Protein AF-A0A8B8ZKJ8-F1 (afdb_monomer_lite)

Radius of gyration: 28.31 Å; chains: 1; bounding box: 74×46×88 Å

Secondary structure (DSSP, 8-state):
-HHHHHHHHHHHHHHHHHHT-----------PPTTPPP-------SS-S----TT--EEEE----TT--BTTB-TTTT-STTT--TT-HHHHHHHHHTPSPEEEE--GGGGG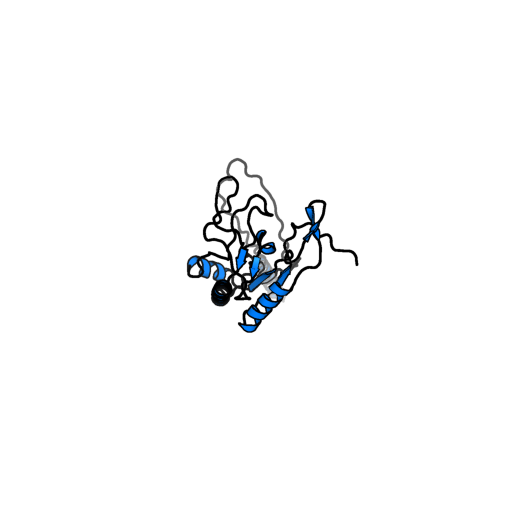EEEET-TTS--PPP-B-TTSGGGB--EEEEHHHHHHHHHHHHHHTPEEEEEE-S-TT-EEPTTS-EES----HHHHHHHHHHHHTT---SEEEES-TTS-B-----

Foldseek 3Di:
DPPVVVVVVVVVVVVVVVVPPDPPPDDPDDDDPPPDDDDDDDDDPPDDPDDADLQNAEEEAEADDQPDDDPNHSPCHQRHLQRPDLVDPVVLVVLQVSPQYEYEYDDQLLLLEFECLDVVDDAAAWDQACPDVVRTHRGYDYVVSVVSVLVSCVSSNYAYEYEHRQLAPWDQDPPGATDDDGDCVRVVSVVVVCVVVVRDHPYYHYDDPPHPDPPDPD

InterPro domains:
  IPR005199 Glycoside hydrolase, family 79 [PF03662] (40-208)
  IPR017853 Glycoside hydrolase superfamily [SSF51445] (52-207)

Structure (mmCIF, N/CA/C/O backbone):
data_AF-A0A8B8ZKJ8-F1
#
_entry.id   AF-A0A8B8ZKJ8-F1
#
loop_
_atom_site.group_PDB
_atom_site.id
_atom_site.type_symbol
_atom_site.label_atom_id
_atom_site.label_alt_id
_atom_site.label_comp_id
_atom_site.label_asym_id
_atom_site.la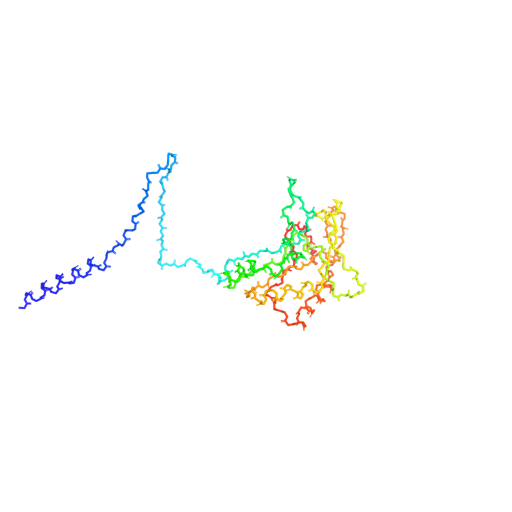bel_entity_id
_atom_site.label_seq_id
_atom_site.pdbx_PDB_ins_code
_atom_site.Cartn_x
_atom_site.Cartn_y
_atom_site.Cartn_z
_atom_site.occupancy
_atom_site.B_iso_or_equiv
_atom_site.auth_seq_id
_atom_site.auth_comp_id
_atom_site.auth_asym_id
_atom_site.auth_atom_id
_atom_site.pdbx_PDB_model_num
ATOM 1 N N . MET A 1 1 ? 51.870 -20.517 -57.622 1.00 54.09 1 MET A N 1
ATOM 2 C CA . MET A 1 1 ? 50.971 -20.749 -56.464 1.00 54.09 1 MET A CA 1
ATOM 3 C C . MET A 1 1 ? 51.231 -19.828 -55.259 1.00 54.09 1 MET A C 1
ATOM 5 O O . MET A 1 1 ? 50.319 -19.668 -54.465 1.00 54.09 1 MET A O 1
ATOM 9 N N . GLY A 1 2 ? 52.387 -19.153 -55.126 1.00 53.97 2 GLY A N 1
ATOM 10 C CA . GLY A 1 2 ? 52.670 -18.280 -53.963 1.00 53.97 2 GLY A CA 1
ATOM 11 C C . GLY A 1 2 ? 51.970 -16.907 -53.931 1.00 53.97 2 GLY A C 1
ATOM 12 O O . GLY A 1 2 ? 51.716 -16.377 -52.855 1.00 53.97 2 GLY A O 1
ATOM 13 N N . GLY A 1 3 ? 51.597 -16.334 -55.084 1.00 57.09 3 GLY A N 1
ATOM 14 C CA . GLY A 1 3 ? 51.001 -14.986 -55.143 1.00 57.09 3 GLY A CA 1
ATOM 15 C C . GLY A 1 3 ? 49.544 -14.892 -54.667 1.00 57.09 3 GLY A C 1
ATOM 16 O O . GLY A 1 3 ? 49.130 -13.854 -54.158 1.00 57.09 3 GLY A O 1
ATOM 17 N N . ALA A 1 4 ? 48.769 -15.974 -54.793 1.00 61.78 4 ALA A N 1
ATOM 18 C CA . ALA A 1 4 ? 47.379 -16.020 -54.331 1.00 61.78 4 ALA A CA 1
ATOM 19 C C . ALA A 1 4 ? 47.290 -16.150 -52.801 1.00 61.78 4 ALA A C 1
ATOM 21 O O . ALA A 1 4 ? 46.442 -15.516 -52.178 1.00 61.78 4 ALA A O 1
ATOM 22 N N . LEU A 1 5 ? 48.218 -16.901 -52.195 1.00 60.22 5 LEU A N 1
ATOM 23 C CA . LEU A 1 5 ? 48.295 -17.084 -50.745 1.00 60.22 5 LEU A CA 1
ATOM 24 C C . LEU A 1 5 ? 48.663 -15.774 -50.029 1.00 60.22 5 LEU A C 1
ATOM 26 O O . LEU A 1 5 ? 48.054 -15.437 -49.019 1.00 60.22 5 LEU A O 1
ATOM 30 N N . LEU A 1 6 ? 49.591 -14.991 -50.595 1.00 61.69 6 LEU A N 1
ATOM 31 C CA . LEU A 1 6 ? 49.967 -13.679 -50.053 1.00 61.69 6 LEU A CA 1
ATOM 32 C C . LEU A 1 6 ? 48.805 -12.674 -50.095 1.00 61.69 6 LEU A C 1
ATOM 34 O O . LEU A 1 6 ? 48.627 -11.893 -49.163 1.00 61.69 6 LEU A O 1
ATOM 38 N N . ARG A 1 7 ? 47.991 -12.707 -51.160 1.00 65.62 7 ARG A N 1
ATOM 39 C CA . ARG A 1 7 ? 46.803 -11.848 -51.284 1.00 65.62 7 ARG A CA 1
ATOM 40 C C . ARG A 1 7 ? 45.694 -12.251 -50.316 1.00 65.62 7 ARG A C 1
ATOM 42 O O . ARG A 1 7 ? 45.052 -11.371 -49.754 1.00 65.62 7 ARG A O 1
ATOM 49 N N . LEU A 1 8 ? 45.503 -13.552 -50.092 1.00 68.50 8 LEU A N 1
ATOM 50 C CA . LEU A 1 8 ? 44.520 -14.060 -49.134 1.00 68.50 8 LEU A CA 1
ATOM 51 C C . LEU A 1 8 ? 44.914 -13.708 -47.692 1.00 68.50 8 LEU A C 1
ATOM 53 O O . LEU A 1 8 ? 44.091 -13.199 -46.942 1.00 68.50 8 LEU A O 1
ATOM 57 N N . LEU A 1 9 ? 46.190 -13.888 -47.334 1.00 69.00 9 LEU A N 1
ATOM 58 C CA . LEU A 1 9 ? 46.719 -13.513 -46.018 1.00 69.00 9 LEU A CA 1
ATOM 59 C C . LEU A 1 9 ? 46.652 -11.998 -45.781 1.00 69.00 9 LEU A C 1
ATOM 61 O O . LEU A 1 9 ? 46.280 -11.571 -44.691 1.00 69.00 9 LEU A O 1
ATOM 65 N N . GLY A 1 10 ? 46.935 -11.187 -46.807 1.00 71.06 10 GLY A N 1
ATOM 66 C CA . GLY A 1 10 ? 46.764 -9.734 -46.744 1.00 71.06 10 GLY A CA 1
ATOM 67 C C . GLY A 1 10 ? 45.304 -9.321 -46.536 1.00 71.06 10 GLY A C 1
ATOM 68 O O . GLY A 1 10 ? 45.024 -8.479 -45.689 1.00 71.06 10 GLY A O 1
ATOM 69 N N . PHE A 1 11 ? 44.364 -9.955 -47.244 1.00 73.62 11 PHE A N 1
ATOM 70 C CA . PHE A 1 11 ? 42.933 -9.688 -47.083 1.00 73.62 11 PHE A CA 1
ATOM 71 C C . PHE A 1 11 ? 42.421 -10.107 -45.697 1.00 73.62 11 PHE A C 1
ATOM 73 O O . PHE A 1 11 ? 41.699 -9.348 -45.059 1.00 73.62 11 PHE A O 1
ATOM 80 N N . CYS A 1 12 ? 42.846 -11.268 -45.188 1.00 68.69 12 CYS A N 1
ATOM 81 C CA . CYS A 1 12 ? 42.509 -11.719 -43.837 1.00 68.69 12 CYS A CA 1
ATOM 82 C C . CYS A 1 12 ? 43.078 -10.790 -42.758 1.00 68.69 12 CYS A C 1
ATOM 84 O O . CYS A 1 12 ? 42.376 -10.493 -41.798 1.00 68.69 12 CYS A O 1
ATOM 86 N N . PHE A 1 13 ? 44.305 -10.286 -42.924 1.00 68.75 13 PHE A N 1
ATOM 87 C CA . PHE A 1 13 ? 44.912 -9.342 -41.981 1.00 68.75 13 PHE A CA 1
ATOM 88 C C . PHE A 1 13 ? 44.164 -8.000 -41.948 1.00 68.75 13 PHE A C 1
ATOM 90 O O . PHE A 1 13 ? 43.883 -7.471 -40.874 1.00 68.75 13 PHE A O 1
ATOM 97 N N . TRP A 1 14 ? 43.764 -7.484 -43.114 1.00 64.25 14 TRP A N 1
ATOM 98 C CA . TRP A 1 14 ? 42.965 -6.259 -43.211 1.00 64.25 14 TRP A CA 1
ATOM 99 C C . TRP A 1 14 ? 41.540 -6.441 -42.671 1.00 64.25 14 TRP A C 1
ATOM 101 O O . TRP A 1 14 ? 41.040 -5.563 -41.973 1.00 64.25 14 TRP A O 1
ATOM 111 N N . ALA A 1 15 ? 40.906 -7.591 -42.919 1.00 68.19 15 ALA A N 1
ATOM 112 C CA . ALA A 1 15 ? 39.594 -7.916 -42.360 1.00 68.19 15 ALA A CA 1
ATOM 113 C C . ALA A 1 15 ? 39.636 -8.057 -40.827 1.00 68.19 15 ALA A C 1
ATOM 115 O O . ALA A 1 15 ? 38.719 -7.608 -40.141 1.00 68.19 15 ALA A O 1
ATOM 116 N N . PHE A 1 16 ? 40.717 -8.626 -40.281 1.00 63.16 16 PHE A N 1
ATOM 117 C CA . PHE A 1 16 ? 40.906 -8.760 -38.836 1.00 63.16 16 PHE A CA 1
ATOM 118 C C . PHE A 1 16 ? 41.102 -7.399 -38.158 1.00 63.16 16 PHE A C 1
ATOM 120 O O . PHE A 1 16 ? 40.511 -7.155 -37.109 1.00 63.16 16 PHE A O 1
ATOM 127 N N . LEU A 1 17 ? 41.854 -6.484 -38.781 1.00 60.62 17 LEU A N 1
ATOM 128 C CA . LEU A 1 17 ? 42.012 -5.102 -38.307 1.00 60.62 17 LEU A CA 1
ATOM 129 C C . LEU A 1 17 ? 40.703 -4.299 -38.355 1.00 60.62 17 LEU A C 1
ATOM 131 O O . LEU A 1 17 ? 40.469 -3.471 -37.483 1.00 60.62 17 LEU A O 1
ATOM 135 N N . TRP A 1 18 ? 39.824 -4.560 -39.328 1.00 57.34 18 TRP A N 1
ATOM 136 C CA . TRP A 1 18 ? 38.518 -3.896 -39.405 1.00 57.34 18 TRP A CA 1
ATOM 137 C C . TRP A 1 18 ? 37.534 -4.405 -38.340 1.00 57.34 18 TRP A C 1
ATOM 139 O O . TRP A 1 18 ? 36.828 -3.606 -37.727 1.00 57.34 18 TRP A O 1
ATOM 149 N N . LEU A 1 19 ? 37.537 -5.713 -38.057 1.00 57.50 19 LEU A N 1
ATOM 150 C CA . LEU A 1 19 ? 36.674 -6.341 -37.044 1.00 57.50 19 LEU A CA 1
ATOM 151 C C . LEU A 1 19 ? 37.137 -6.105 -35.597 1.00 57.50 19 LEU A C 1
ATOM 153 O O . LEU A 1 19 ? 36.339 -6.251 -34.677 1.00 57.50 19 LEU A O 1
ATOM 157 N N . SER A 1 20 ? 38.399 -5.722 -35.388 1.00 53.53 20 SER A N 1
ATOM 158 C CA . SER A 1 20 ? 38.961 -5.386 -34.069 1.00 53.53 20 SER A CA 1
ATOM 159 C C . SER A 1 20 ? 38.977 -3.881 -33.777 1.00 53.53 20 SER A C 1
ATOM 161 O O . SER A 1 20 ? 39.650 -3.431 -32.850 1.00 53.53 20 SER A O 1
ATOM 163 N N . SER A 1 21 ? 38.203 -3.097 -34.536 1.00 49.75 21 SER A N 1
ATOM 164 C CA . SER A 1 21 ? 37.975 -1.678 -34.259 1.00 49.75 21 SER A CA 1
ATOM 165 C C . SER A 1 21 ? 37.246 -1.530 -32.921 1.00 49.75 21 SER A C 1
ATOM 167 O O . SER A 1 21 ? 36.021 -1.613 -32.843 1.00 49.75 21 SER A O 1
ATOM 169 N N . PHE A 1 22 ? 38.006 -1.319 -31.850 1.00 55.19 22 PHE A N 1
ATOM 170 C CA . PHE A 1 22 ? 37.462 -0.852 -30.585 1.00 55.19 22 PHE A CA 1
ATOM 171 C C . PHE A 1 22 ? 36.814 0.510 -30.832 1.00 55.19 22 PHE A C 1
ATOM 173 O O . PHE A 1 22 ? 37.489 1.470 -31.203 1.00 55.19 22 PHE A O 1
ATOM 180 N N . VAL A 1 23 ? 35.499 0.602 -30.640 1.00 55.25 23 VAL A N 1
ATOM 181 C CA . VAL A 1 23 ? 34.824 1.898 -30.564 1.00 55.25 23 VAL A CA 1
ATOM 182 C C . VAL A 1 23 ? 35.279 2.548 -29.260 1.00 55.25 23 VAL A C 1
ATOM 184 O O . VAL A 1 23 ? 34.739 2.274 -28.190 1.00 55.25 23 VAL A O 1
ATOM 187 N N . ALA A 1 24 ? 36.315 3.379 -29.337 1.00 54.12 24 ALA A N 1
ATOM 188 C CA . ALA A 1 24 ? 36.655 4.292 -28.261 1.00 54.12 24 ALA A CA 1
ATOM 189 C C . ALA A 1 24 ? 35.594 5.398 -28.248 1.00 54.12 24 ALA A C 1
ATOM 191 O O . ALA A 1 24 ? 35.568 6.269 -29.116 1.00 54.12 24 ALA A O 1
ATOM 192 N N . VAL A 1 25 ? 34.667 5.324 -27.293 1.00 51.09 25 VAL A N 1
ATOM 193 C CA . VAL A 1 25 ? 33.759 6.434 -27.000 1.00 51.09 25 VAL A CA 1
ATOM 194 C C . VAL A 1 25 ? 34.535 7.410 -26.126 1.00 51.09 25 VAL A C 1
ATOM 196 O O . VAL A 1 25 ? 34.551 7.281 -24.903 1.00 51.09 25 VAL A O 1
ATOM 199 N N . ASP A 1 26 ? 35.215 8.369 -26.748 1.00 51.34 26 ASP A N 1
ATOM 200 C CA . ASP A 1 26 ? 35.769 9.492 -26.004 1.00 51.34 26 ASP A CA 1
ATOM 201 C C . ASP A 1 26 ? 34.619 10.403 -25.575 1.00 51.34 26 ASP A C 1
ATOM 203 O O . ASP A 1 26 ? 33.885 10.965 -26.394 1.00 51.34 26 ASP A O 1
ATOM 207 N N . ALA A 1 27 ? 34.450 10.553 -24.263 1.00 51.72 27 ALA A N 1
ATOM 208 C CA . ALA A 1 27 ? 33.616 11.611 -23.730 1.00 51.72 27 ALA A CA 1
ATOM 209 C C . ALA A 1 27 ? 34.240 12.945 -24.156 1.00 51.72 27 ALA A C 1
ATOM 211 O O . ALA A 1 27 ? 35.299 13.331 -23.656 1.00 51.72 27 ALA A O 1
ATOM 212 N N . VAL A 1 28 ? 33.582 13.665 -25.068 1.00 53.41 28 VAL A N 1
ATOM 213 C CA . VAL A 1 28 ? 33.890 15.071 -25.353 1.00 53.41 28 VAL A CA 1
ATOM 214 C C . VAL A 1 28 ? 33.423 15.885 -24.144 1.00 53.41 28 VAL A C 1
ATOM 216 O O . VAL A 1 28 ? 32.351 16.484 -24.126 1.00 53.41 28 VAL A O 1
ATOM 219 N N . GLY A 1 29 ? 34.195 15.796 -23.065 1.00 52.69 29 GLY A N 1
ATOM 220 C CA . GLY A 1 29 ? 33.956 16.477 -21.807 1.00 52.69 29 GLY A CA 1
ATOM 221 C C . GLY A 1 29 ? 34.642 17.830 -21.816 1.00 52.69 29 GLY A C 1
ATOM 222 O O . GLY A 1 29 ? 35.861 17.918 -21.962 1.00 52.69 29 GLY A O 1
ATOM 223 N N . ALA A 1 30 ? 33.845 18.880 -21.629 1.00 63.28 30 ALA A N 1
ATOM 224 C CA . ALA A 1 30 ? 34.315 20.190 -21.208 1.00 63.28 30 ALA A CA 1
ATOM 225 C C . ALA A 1 30 ? 35.331 20.075 -20.056 1.00 63.28 30 ALA A C 1
ATOM 227 O O . ALA A 1 30 ? 35.291 19.123 -19.271 1.00 63.28 30 ALA A O 1
ATOM 228 N N . SER A 1 31 ? 36.236 21.054 -19.958 1.00 62.78 31 SER A N 1
ATOM 229 C CA . SER A 1 31 ? 37.275 21.110 -18.928 1.00 62.78 31 SER A CA 1
ATOM 230 C C . SER A 1 31 ? 36.707 20.765 -17.544 1.00 62.78 31 SER A C 1
ATOM 232 O O . SER A 1 31 ? 35.672 21.322 -17.165 1.00 62.78 31 SER A O 1
ATOM 234 N N . PRO A 1 32 ? 37.349 19.853 -16.791 1.00 61.12 32 PRO A N 1
ATOM 235 C CA . PRO A 1 32 ? 36.830 19.421 -15.505 1.00 61.12 32 PRO A CA 1
ATOM 236 C C . PRO A 1 32 ? 36.693 2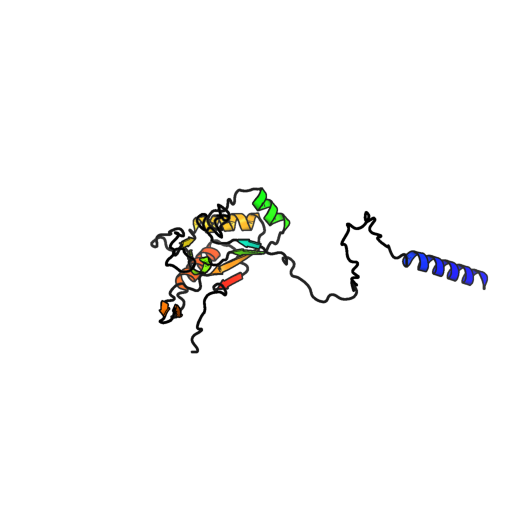0.628 -14.566 1.00 61.12 32 PRO A C 1
ATOM 238 O O . PRO A 1 32 ? 37.625 21.437 -14.483 1.00 61.12 32 PRO A O 1
ATOM 241 N N . PRO A 1 33 ? 35.561 20.777 -13.853 1.00 65.31 33 PRO A N 1
ATOM 242 C CA . PRO A 1 33 ? 35.429 21.816 -12.844 1.00 65.31 33 PRO A CA 1
ATOM 243 C C . PRO A 1 33 ? 36.513 21.629 -11.775 1.00 65.31 33 PRO A C 1
ATOM 245 O O . PRO A 1 33 ? 36.900 20.502 -11.450 1.00 65.31 33 PRO A O 1
ATOM 248 N N . ALA A 1 34 ? 37.026 22.740 -11.242 1.00 63.66 34 ALA A N 1
ATOM 249 C CA . ALA A 1 34 ? 38.051 22.724 -10.203 1.00 63.66 34 ALA A CA 1
ATOM 250 C C . ALA A 1 34 ? 37.600 21.833 -9.027 1.00 63.66 34 ALA A C 1
ATOM 252 O O . ALA A 1 34 ? 36.585 22.114 -8.393 1.00 63.66 34 ALA A O 1
ATOM 253 N N . GLY A 1 35 ? 38.339 20.745 -8.770 1.00 68.88 35 GLY A N 1
ATOM 254 C CA . GLY A 1 35 ? 38.023 19.756 -7.728 1.00 68.88 35 GLY A CA 1
ATOM 255 C C . GLY A 1 35 ? 37.623 18.358 -8.221 1.00 68.88 35 GLY A C 1
ATOM 256 O O . GLY A 1 35 ? 37.381 17.485 -7.392 1.00 68.88 35 GLY A O 1
ATOM 257 N N . ALA A 1 36 ? 37.574 18.103 -9.533 1.00 71.31 36 ALA A N 1
ATOM 258 C CA . ALA A 1 36 ? 37.319 16.756 -10.049 1.00 71.31 36 ALA A CA 1
ATOM 259 C C . ALA A 1 36 ? 38.539 15.826 -9.874 1.00 71.31 36 ALA A C 1
ATOM 261 O O . ALA A 1 36 ? 39.647 16.146 -10.310 1.00 71.31 36 ALA A O 1
ATOM 262 N N . SER A 1 37 ? 38.330 14.652 -9.271 1.00 80.38 37 SER A N 1
ATOM 263 C CA . SER A 1 37 ? 39.320 13.574 -9.185 1.00 80.38 37 SER A CA 1
ATOM 264 C C . SER A 1 37 ? 39.099 12.540 -10.294 1.00 80.38 37 SER A C 1
ATOM 266 O O . SER A 1 37 ? 37.970 12.273 -10.708 1.00 80.38 37 SER A O 1
ATOM 268 N N . LYS A 1 38 ? 40.189 11.957 -10.806 1.00 85.44 38 LYS A N 1
ATOM 269 C CA . LYS A 1 38 ? 40.131 10.930 -11.854 1.00 85.44 38 LYS A CA 1
ATOM 270 C C . LYS A 1 38 ? 39.993 9.546 -11.214 1.00 85.44 38 LYS A C 1
ATOM 272 O O . LYS A 1 38 ? 40.807 9.184 -10.369 1.00 85.44 38 LYS A O 1
ATOM 277 N N . GLY A 1 39 ? 38.988 8.783 -11.636 1.00 87.62 39 GLY A N 1
ATOM 278 C CA . GLY A 1 39 ? 38.799 7.376 -11.274 1.00 87.62 39 GLY A CA 1
ATOM 279 C C . GLY A 1 39 ? 38.840 6.472 -12.507 1.00 87.62 39 GLY A C 1
ATOM 280 O O . GLY A 1 39 ? 38.578 6.932 -13.619 1.00 87.62 39 GLY A O 1
ATOM 281 N N . THR A 1 40 ? 39.153 5.191 -12.304 1.00 91.25 40 THR A N 1
ATOM 282 C CA . THR A 1 40 ? 39.119 4.153 -13.346 1.00 91.25 40 THR A CA 1
ATOM 283 C C . THR A 1 40 ? 38.162 3.049 -12.909 1.00 91.25 40 THR A C 1
ATOM 285 O O . THR A 1 40 ? 38.284 2.544 -11.796 1.00 91.25 40 THR A O 1
ATOM 288 N N . ALA A 1 41 ? 37.233 2.663 -13.783 1.00 91.56 41 ALA A N 1
ATOM 289 C CA . ALA A 1 41 ? 36.352 1.512 -13.600 1.00 91.56 41 ALA A CA 1
ATOM 290 C C . ALA A 1 41 ? 36.619 0.482 -14.707 1.00 91.56 41 ALA A C 1
ATOM 292 O O . ALA A 1 41 ? 36.852 0.861 -15.854 1.00 91.56 41 ALA A O 1
ATOM 293 N N . VAL A 1 42 ? 36.589 -0.807 -14.363 1.00 92.81 42 VAL A N 1
ATOM 294 C CA . VAL A 1 42 ? 36.694 -1.920 -15.318 1.00 92.81 42 VAL A CA 1
ATOM 295 C C . VAL A 1 42 ? 35.355 -2.645 -15.337 1.00 92.81 42 VAL A C 1
ATOM 297 O O . VAL A 1 42 ? 34.855 -3.035 -14.284 1.00 92.81 42 VAL A O 1
ATOM 300 N N . VAL A 1 43 ? 34.773 -2.802 -16.523 1.00 92.38 43 VAL A N 1
ATOM 301 C CA . VAL A 1 43 ? 33.519 -3.533 -16.727 1.00 92.38 43 VAL A CA 1
ATOM 302 C C . VAL A 1 43 ? 33.854 -4.855 -17.404 1.00 92.38 43 VAL A C 1
ATOM 304 O O . VAL A 1 43 ? 34.302 -4.864 -18.549 1.00 92.38 43 VAL A O 1
ATOM 307 N N . ASP A 1 44 ? 33.650 -5.961 -16.692 1.00 92.88 44 ASP A N 1
ATOM 308 C CA . ASP A 1 44 ? 33.743 -7.303 -17.264 1.00 92.88 44 ASP A CA 1
ATOM 309 C C . ASP A 1 44 ? 32.358 -7.747 -17.752 1.00 92.88 44 ASP A C 1
ATOM 311 O O . ASP A 1 44 ? 31.459 -8.010 -16.957 1.00 92.88 44 ASP A O 1
ATOM 315 N N . GLY A 1 45 ? 32.180 -7.785 -19.074 1.00 93.00 45 GLY A N 1
ATOM 316 C CA . GLY A 1 45 ? 30.944 -8.222 -19.727 1.00 93.00 45 GLY A CA 1
ATOM 317 C C . GLY A 1 45 ? 30.917 -9.707 -20.102 1.00 93.00 45 GLY A C 1
ATOM 318 O O . GLY A 1 45 ? 30.017 -10.114 -20.832 1.00 93.00 45 GLY A O 1
ATOM 319 N N . THR A 1 46 ? 31.903 -10.512 -19.684 1.00 95.75 46 THR A N 1
ATOM 320 C CA . THR A 1 46 ? 32.021 -11.918 -20.118 1.00 95.75 46 THR A CA 1
ATOM 321 C C . THR A 1 46 ? 31.083 -12.868 -19.378 1.00 95.75 46 THR A C 1
ATOM 323 O O . THR A 1 46 ? 30.663 -13.876 -19.947 1.00 95.75 46 THR A O 1
ATOM 326 N N . THR A 1 47 ? 30.732 -12.563 -18.124 1.00 94.69 47 THR A N 1
ATOM 327 C CA . THR A 1 47 ? 29.857 -13.398 -17.290 1.00 94.69 47 THR A CA 1
ATOM 328 C C . THR A 1 47 ? 28.940 -12.544 -16.416 1.00 94.69 47 THR A C 1
ATOM 330 O O . THR A 1 47 ? 29.352 -11.530 -15.858 1.00 94.69 47 THR A O 1
ATOM 333 N N . ALA A 1 48 ? 27.673 -12.950 -16.287 1.00 93.25 48 ALA A N 1
ATOM 334 C CA . ALA A 1 48 ? 26.743 -12.321 -15.353 1.00 93.25 48 ALA A CA 1
ATOM 335 C C . ALA A 1 48 ? 26.975 -12.858 -13.931 1.00 93.25 48 ALA A C 1
ATOM 337 O O . ALA A 1 48 ? 27.012 -14.071 -13.726 1.00 93.25 48 ALA A O 1
ATOM 338 N N . ILE A 1 49 ? 27.084 -11.963 -12.944 1.00 94.88 49 ILE A N 1
ATOM 339 C CA . ILE A 1 49 ? 27.224 -12.340 -11.523 1.00 94.88 49 ILE A CA 1
ATOM 340 C C . ILE A 1 49 ? 25.883 -12.689 -10.862 1.00 94.88 49 ILE A C 1
ATOM 342 O O . ILE A 1 49 ? 25.848 -13.410 -9.868 1.00 94.88 49 ILE A O 1
ATOM 346 N N . ALA A 1 50 ? 24.785 -12.150 -11.396 1.00 94.31 50 ALA A N 1
ATOM 347 C CA . ALA A 1 50 ? 23.420 -12.354 -10.931 1.00 94.31 50 ALA A CA 1
ATOM 348 C C . ALA A 1 50 ? 22.431 -11.903 -12.015 1.00 94.31 50 ALA A C 1
ATOM 350 O O . ALA A 1 50 ? 22.791 -11.147 -12.920 1.00 94.31 50 ALA A O 1
ATOM 351 N N . VAL A 1 51 ? 21.179 -12.340 -11.884 1.00 93.31 51 VAL A N 1
ATOM 352 C CA . VAL A 1 51 ? 20.050 -11.881 -12.699 1.00 93.31 51 VAL A CA 1
ATOM 353 C C . VAL A 1 51 ? 19.051 -11.206 -11.768 1.00 93.31 51 VAL A C 1
ATOM 355 O O . VAL A 1 51 ? 18.720 -11.746 -10.712 1.00 93.31 51 VAL A O 1
ATOM 358 N N . THR A 1 52 ? 18.614 -10.006 -12.131 1.00 91.44 52 THR A N 1
ATOM 359 C CA . THR A 1 52 ? 17.545 -9.290 -11.431 1.00 91.44 52 THR A CA 1
ATOM 360 C C . THR A 1 52 ? 16.185 -9.725 -11.963 1.00 91.44 52 THR A C 1
ATOM 362 O O . THR A 1 52 ? 16.081 -10.103 -13.125 1.00 91.44 52 THR A O 1
ATOM 365 N N . ASP A 1 53 ? 15.155 -9.652 -11.121 1.00 87.19 53 ASP A N 1
ATOM 366 C CA . ASP A 1 53 ? 13.768 -9.890 -11.542 1.00 87.19 53 ASP A CA 1
ATOM 367 C C . ASP A 1 53 ? 13.334 -8.866 -12.612 1.00 87.19 53 ASP A C 1
ATOM 369 O O . ASP A 1 53 ? 13.867 -7.752 -12.663 1.00 87.19 53 ASP A O 1
ATOM 373 N N . ASP A 1 54 ? 12.356 -9.227 -13.441 1.00 85.38 54 ASP A N 1
ATOM 374 C CA . ASP A 1 54 ? 11.829 -8.376 -14.518 1.00 85.38 54 ASP A CA 1
ATOM 375 C C . ASP A 1 54 ? 11.177 -7.092 -13.967 1.00 85.38 54 ASP A C 1
ATOM 377 O O . ASP A 1 54 ? 11.106 -6.069 -14.646 1.00 85.38 54 ASP A O 1
ATOM 381 N N . ASP A 1 55 ? 10.750 -7.123 -12.704 1.00 83.00 55 ASP A N 1
ATOM 382 C CA . ASP A 1 55 ? 10.179 -6.019 -11.927 1.00 83.00 55 ASP A CA 1
ATOM 383 C C . ASP A 1 55 ? 11.110 -5.559 -10.784 1.00 83.00 55 ASP A C 1
ATOM 385 O O . ASP A 1 55 ? 10.670 -5.154 -9.703 1.00 83.00 55 ASP A O 1
ATOM 389 N N . PHE A 1 56 ? 12.427 -5.596 -11.026 1.00 87.12 56 PHE A N 1
ATOM 390 C CA . PHE A 1 56 ? 13.457 -5.168 -10.071 1.00 87.12 56 PHE A CA 1
ATOM 391 C C . PHE A 1 56 ? 13.201 -3.779 -9.464 1.00 87.12 56 PHE A C 1
ATOM 393 O O . PHE A 1 56 ? 13.459 -3.550 -8.279 1.00 87.12 56 PHE A O 1
ATOM 400 N N . VAL A 1 57 ? 12.681 -2.841 -10.261 1.00 90.38 57 VAL A N 1
ATOM 401 C CA . VAL A 1 57 ? 12.256 -1.531 -9.761 1.00 90.38 57 VAL A CA 1
ATOM 402 C C . VAL A 1 57 ? 10.905 -1.686 -9.067 1.00 90.38 57 VAL A C 1
ATOM 404 O O . VAL A 1 57 ? 9.911 -2.032 -9.692 1.00 90.38 57 VAL A O 1
ATOM 407 N N . CYS A 1 58 ? 10.865 -1.385 -7.770 1.00 93.38 58 CYS A N 1
ATOM 408 C CA . CYS A 1 58 ? 9.667 -1.465 -6.935 1.00 93.38 58 CYS A CA 1
ATOM 409 C C . CYS A 1 58 ? 9.349 -0.105 -6.296 1.00 93.38 58 CYS A C 1
ATOM 411 O O . CYS A 1 58 ? 10.238 0.723 -6.085 1.00 93.38 58 CYS A O 1
ATOM 413 N N . ALA A 1 59 ? 8.092 0.105 -5.903 1.00 95.38 59 ALA A N 1
ATOM 414 C CA . ALA A 1 59 ? 7.682 1.273 -5.125 1.00 95.38 59 ALA A CA 1
ATOM 415 C C . ALA A 1 59 ? 6.753 0.893 -3.963 1.00 95.38 59 ALA A C 1
ATOM 417 O O . ALA A 1 59 ? 6.235 -0.222 -3.879 1.00 95.38 59 ALA A O 1
ATOM 418 N N . THR A 1 60 ? 6.549 1.833 -3.039 1.00 95.50 60 THR A N 1
ATOM 419 C CA . THR A 1 60 ? 5.707 1.622 -1.853 1.00 95.50 60 THR A CA 1
ATOM 420 C C . THR A 1 60 ? 4.588 2.652 -1.772 1.00 95.50 60 THR A C 1
ATOM 422 O O . THR A 1 60 ? 4.784 3.813 -2.129 1.00 95.50 60 THR A O 1
ATOM 425 N N . LEU A 1 61 ? 3.421 2.225 -1.287 1.00 96.44 61 LEU A N 1
ATOM 426 C CA . LEU A 1 61 ? 2.315 3.098 -0.895 1.00 96.44 61 LEU A CA 1
ATOM 427 C C . LEU A 1 61 ? 2.121 2.984 0.620 1.00 96.44 61 LEU A C 1
ATOM 429 O O . LEU A 1 61 ? 1.838 1.896 1.125 1.00 96.44 61 LEU A O 1
ATOM 433 N N . ASP A 1 62 ? 2.279 4.102 1.331 1.00 95.50 62 ASP A N 1
ATOM 434 C CA . ASP A 1 62 ? 2.195 4.152 2.796 1.00 95.50 62 ASP A CA 1
ATOM 435 C C . ASP A 1 62 ? 0.788 4.563 3.280 1.00 95.50 62 ASP A C 1
ATOM 437 O O . ASP A 1 62 ? -0.086 4.991 2.523 1.00 95.50 62 ASP A O 1
ATOM 441 N N . TRP A 1 63 ? 0.573 4.415 4.580 1.00 96.31 63 TRP A N 1
ATOM 442 C CA . TRP A 1 63 ? -0.674 4.602 5.311 1.00 96.31 63 TRP A CA 1
ATOM 443 C C . TRP A 1 63 ? -0.795 5.971 5.988 1.00 96.31 63 TRP A C 1
ATOM 445 O O . TRP A 1 63 ? -1.854 6.287 6.527 1.00 96.31 63 TRP A O 1
ATOM 455 N N . TRP A 1 64 ? 0.281 6.761 6.026 1.00 95.25 64 TRP A N 1
ATOM 456 C CA . TRP A 1 64 ? 0.331 8.002 6.799 1.00 95.25 64 TRP A CA 1
ATOM 457 C C . TRP A 1 64 ? -0.733 9.021 6.383 1.00 95.25 64 TRP A C 1
ATOM 459 O O . TRP A 1 64 ? -0.764 9.423 5.222 1.00 95.25 64 TRP A O 1
ATOM 469 N N . PRO A 1 65 ? -1.568 9.498 7.319 1.00 94.44 65 PRO A N 1
ATOM 470 C CA . PRO A 1 65 ? -2.598 10.473 7.004 1.00 94.44 65 PRO A CA 1
ATOM 471 C C . PRO A 1 65 ? -2.000 11.896 6.900 1.00 94.44 65 PRO A C 1
ATOM 473 O O . PRO A 1 65 ? -0.862 12.119 7.336 1.00 94.44 65 PRO A O 1
ATOM 476 N N . PRO A 1 66 ? -2.744 12.882 6.359 1.00 93.81 66 PRO A N 1
ATOM 477 C CA . PRO A 1 66 ? -2.253 14.250 6.154 1.00 93.81 66 PRO A CA 1
ATOM 478 C C . PRO A 1 66 ? -1.711 14.930 7.424 1.00 93.81 66 PRO A C 1
ATOM 480 O O . PRO A 1 66 ? -0.841 15.794 7.350 1.00 93.81 66 PRO A O 1
ATOM 483 N N . GLU A 1 67 ? -2.199 14.537 8.604 1.00 92.94 67 GLU A N 1
ATOM 484 C CA . GLU A 1 67 ? -1.828 15.107 9.905 1.00 92.94 67 GLU A CA 1
ATOM 485 C C . GLU A 1 67 ? -0.447 14.635 10.400 1.00 92.94 67 GLU A C 1
ATOM 487 O O . GLU A 1 67 ? 0.045 15.087 11.455 1.00 92.94 67 GLU A O 1
ATOM 492 N N . LYS A 1 68 ? 0.180 13.700 9.672 1.00 92.44 68 LYS A N 1
ATOM 493 C CA . LYS A 1 68 ? 1.553 13.272 9.913 1.00 92.44 68 LYS A CA 1
ATOM 494 C C . LYS A 1 68 ? 2.514 14.354 9.435 1.00 92.44 68 LYS A C 1
ATOM 496 O O . LYS A 1 68 ? 2.665 14.601 8.243 1.00 92.44 68 LYS A O 1
ATOM 501 N N . CYS A 1 69 ? 3.222 14.937 10.398 1.00 91.94 69 CYS A N 1
ATOM 502 C CA . CYS A 1 69 ? 4.268 15.918 10.146 1.00 91.94 69 CYS A CA 1
ATOM 503 C C . CYS A 1 69 ? 5.593 15.426 10.729 1.00 91.94 69 CYS A C 1
ATOM 505 O O . CYS A 1 69 ? 5.617 14.842 11.819 1.00 91.94 69 CYS A O 1
ATOM 507 N N . ASP A 1 70 ? 6.672 15.657 9.994 1.00 87.00 70 ASP A N 1
ATOM 508 C CA . ASP A 1 70 ? 8.056 15.368 10.357 1.00 87.00 70 ASP A CA 1
ATOM 509 C C . ASP A 1 70 ? 8.831 16.678 10.339 1.00 87.00 70 ASP A C 1
ATOM 511 O O . ASP A 1 70 ? 8.768 17.422 9.363 1.00 87.00 70 ASP A O 1
ATOM 515 N N . TYR A 1 71 ? 9.523 16.989 11.437 1.00 89.00 71 TYR A N 1
ATOM 516 C CA . TYR A 1 71 ? 10.369 18.186 11.542 1.00 89.00 71 TYR A CA 1
ATOM 517 C C . TYR A 1 71 ? 9.657 19.493 11.127 1.00 89.00 71 TYR A C 1
ATOM 519 O O . TYR A 1 71 ? 10.239 20.363 10.490 1.00 89.00 71 TYR A O 1
ATOM 527 N N . GLY A 1 72 ? 8.367 19.616 11.460 1.00 88.56 72 GLY A N 1
ATOM 528 C CA . GLY A 1 72 ? 7.544 20.783 11.118 1.00 88.56 72 GLY A CA 1
ATOM 529 C C . GLY A 1 72 ? 6.922 20.768 9.715 1.00 88.56 72 GLY A C 1
ATOM 530 O O . GLY A 1 72 ? 6.146 21.666 9.411 1.00 88.56 72 GLY A O 1
ATOM 531 N N . THR A 1 73 ? 7.183 19.749 8.889 1.00 89.69 73 THR A N 1
ATOM 532 C CA . THR A 1 73 ? 6.639 19.630 7.524 1.00 89.69 73 THR A CA 1
ATOM 533 C C . THR A 1 73 ? 5.660 18.461 7.415 1.00 89.69 73 THR A C 1
ATOM 535 O O . THR A 1 73 ? 5.967 17.346 7.831 1.00 89.69 73 THR A O 1
ATOM 538 N N . CYS A 1 74 ? 4.475 18.692 6.846 1.00 91.62 74 CYS A N 1
ATOM 539 C CA . CYS A 1 74 ? 3.427 17.678 6.679 1.00 91.62 74 CYS A CA 1
ATOM 540 C C . CYS A 1 74 ? 3.364 17.206 5.218 1.00 91.62 74 CYS A C 1
ATOM 542 O O . CYS A 1 74 ? 2.457 17.560 4.469 1.00 91.62 74 CYS A O 1
ATOM 544 N N . SER A 1 75 ? 4.372 16.439 4.796 1.00 89.44 75 SER A N 1
ATOM 545 C CA . SER A 1 75 ? 4.585 16.094 3.381 1.00 89.44 75 SER A CA 1
ATOM 546 C C . SER A 1 75 ? 3.594 15.074 2.814 1.00 89.44 75 SER A C 1
ATOM 548 O O . SER A 1 75 ? 3.539 14.896 1.601 1.00 89.44 75 SER A O 1
ATOM 550 N N . TRP A 1 76 ? 2.827 14.386 3.667 1.00 91.31 76 TRP A N 1
ATOM 551 C CA . TRP A 1 76 ? 1.977 13.277 3.232 1.00 91.31 76 TRP A CA 1
ATOM 552 C C . TRP A 1 76 ? 0.759 13.725 2.432 1.00 91.31 76 TRP A C 1
ATOM 554 O O . TRP A 1 76 ? 0.425 13.060 1.459 1.00 91.31 76 TRP A O 1
ATOM 564 N N . GLY A 1 77 ? 0.109 14.837 2.796 1.00 91.31 77 GLY A N 1
ATOM 565 C CA . GLY A 1 77 ? -1.057 15.359 2.071 1.00 91.31 77 GLY A CA 1
ATOM 566 C C . GLY A 1 77 ? -2.029 14.257 1.614 1.00 91.31 77 GLY A C 1
ATOM 567 O O . GLY A 1 77 ? -2.493 13.447 2.416 1.00 91.31 77 GLY A O 1
ATOM 568 N N . LEU A 1 78 ? -2.294 14.194 0.304 1.00 92.94 78 LEU A N 1
ATOM 569 C CA . LEU A 1 78 ? -3.106 13.152 -0.339 1.00 92.94 78 LEU A CA 1
ATOM 570 C C . LEU A 1 78 ? -2.253 12.044 -0.990 1.00 92.94 78 LEU A C 1
ATOM 572 O O . LEU A 1 78 ? -2.544 11.621 -2.102 1.00 92.94 78 LEU A O 1
ATOM 576 N N . ALA A 1 79 ? -1.159 11.616 -0.360 1.00 92.94 79 ALA A N 1
ATOM 577 C CA . ALA A 1 79 ? -0.254 10.594 -0.903 1.00 92.94 79 ALA A CA 1
ATOM 578 C C . ALA A 1 79 ? -0.427 9.206 -0.263 1.00 92.94 79 ALA A C 1
ATOM 580 O O . ALA A 1 79 ? 0.264 8.264 -0.646 1.00 92.94 79 ALA A O 1
ATOM 581 N N . SER A 1 80 ? -1.333 9.056 0.705 1.00 94.81 80 SER A N 1
ATOM 582 C CA . SER A 1 80 ? -1.533 7.781 1.395 1.00 94.81 80 SER A CA 1
ATOM 583 C C . SER A 1 80 ? -2.437 6.846 0.602 1.00 94.81 80 SER A C 1
ATOM 585 O O . SER A 1 80 ? -3.309 7.284 -0.153 1.00 94.81 80 SER A O 1
ATOM 587 N N . VAL A 1 81 ? -2.313 5.542 0.845 1.00 96.56 81 VAL A N 1
ATOM 588 C CA . VAL A 1 81 ? -3.198 4.521 0.263 1.00 96.56 81 VAL A CA 1
ATOM 589 C C . VAL A 1 81 ? -4.684 4.833 0.501 1.00 96.56 81 VAL A C 1
ATOM 591 O O . VAL A 1 81 ? -5.532 4.515 -0.333 1.00 96.56 81 VAL A O 1
ATOM 594 N N . LEU A 1 82 ? -5.006 5.545 1.584 1.00 95.81 82 LEU A N 1
ATOM 595 C CA . LEU A 1 82 ? -6.372 5.908 1.951 1.00 95.81 82 LEU A CA 1
ATOM 596 C C . LEU A 1 82 ? -6.935 7.090 1.154 1.00 95.81 82 LEU A C 1
ATOM 598 O O . LEU A 1 82 ? -8.143 7.146 0.960 1.00 95.81 82 LEU A O 1
ATOM 602 N N . ASN A 1 83 ? -6.100 8.028 0.698 1.00 94.38 83 ASN A N 1
ATOM 603 C CA . ASN A 1 83 ? -6.574 9.316 0.174 1.00 94.38 83 ASN A CA 1
ATOM 604 C C . ASN A 1 83 ? -5.957 9.742 -1.167 1.00 94.38 83 ASN A C 1
ATOM 606 O O . ASN A 1 83 ? -6.356 10.769 -1.717 1.00 94.38 83 ASN A O 1
ATOM 610 N N . LEU A 1 84 ? -5.031 8.956 -1.725 1.00 95.69 84 LEU A N 1
ATOM 611 C CA . LEU A 1 84 ? -4.430 9.263 -3.017 1.00 95.69 84 LEU A CA 1
ATOM 612 C C . LEU A 1 84 ? -5.451 9.262 -4.157 1.00 95.69 84 LEU A C 1
ATOM 614 O O . LEU A 1 84 ? -6.339 8.405 -4.227 1.00 95.69 84 LEU A O 1
ATOM 618 N N . ASN A 1 85 ? -5.322 10.238 -5.059 1.00 96.56 85 ASN A N 1
ATOM 619 C CA . ASN A 1 85 ? -6.237 10.415 -6.181 1.00 96.56 85 ASN A CA 1
ATOM 620 C C . ASN A 1 85 ? -5.961 9.382 -7.286 1.00 96.56 85 ASN A C 1
ATOM 622 O O . ASN A 1 85 ? -5.131 9.596 -8.169 1.00 96.56 85 ASN A O 1
ATOM 626 N N . LEU A 1 86 ? -6.722 8.288 -7.265 1.00 97.19 86 LEU A N 1
ATOM 627 C CA . LEU A 1 86 ? -6.621 7.181 -8.224 1.00 97.19 86 LEU A CA 1
ATOM 628 C C . LEU A 1 86 ? -7.102 7.539 -9.643 1.00 97.19 86 LEU A C 1
ATOM 630 O O . LEU A 1 86 ? -6.861 6.787 -10.586 1.00 97.19 86 LEU A O 1
ATOM 634 N N . SER A 1 87 ? -7.752 8.693 -9.822 1.00 97.00 87 SER A N 1
ATOM 635 C CA . SER A 1 87 ? -8.137 9.210 -11.143 1.00 97.00 87 SER A CA 1
ATOM 636 C C . SER A 1 87 ? -7.052 10.085 -11.784 1.00 97.00 87 SER A C 1
ATOM 638 O O . SER A 1 87 ? -7.212 10.535 -12.921 1.00 97.00 87 SER A O 1
ATOM 640 N N . ASN A 1 88 ? -5.940 10.338 -11.086 1.00 97.38 88 ASN A N 1
ATOM 641 C CA . ASN A 1 88 ? -4.850 11.152 -11.607 1.00 97.38 88 ASN A CA 1
ATOM 642 C C . ASN A 1 88 ? -4.122 10.427 -12.755 1.00 97.38 88 ASN A C 1
ATOM 644 O O . ASN A 1 88 ? -3.504 9.377 -12.569 1.00 97.38 88 ASN A O 1
ATOM 648 N N . LYS A 1 89 ? -4.165 11.021 -13.954 1.00 97.56 89 LYS A N 1
ATOM 649 C CA . LYS A 1 89 ? -3.533 10.470 -15.163 1.00 97.56 89 LYS A CA 1
ATOM 650 C C . LYS A 1 89 ? -2.007 10.426 -15.076 1.00 97.56 89 LYS A C 1
ATOM 652 O O . LYS A 1 89 ? -1.416 9.504 -15.622 1.00 97.56 89 LYS A O 1
ATOM 657 N N . ILE A 1 90 ? -1.385 11.384 -14.388 1.00 97.56 90 ILE A N 1
ATOM 658 C CA . ILE A 1 90 ? 0.070 11.424 -14.201 1.00 97.56 90 ILE A CA 1
ATOM 659 C C . ILE A 1 90 ? 0.501 10.229 -13.354 1.00 97.56 90 ILE A C 1
ATOM 661 O O . ILE A 1 90 ? 1.403 9.504 -13.751 1.00 97.56 90 ILE A O 1
ATOM 665 N N . LEU A 1 91 ? -0.195 9.972 -12.242 1.00 96.25 91 LEU A N 1
ATOM 666 C CA . LEU A 1 91 ? 0.081 8.813 -11.391 1.00 96.25 91 LEU A CA 1
ATOM 667 C C . LEU A 1 91 ? -0.118 7.494 -12.148 1.00 96.25 91 LEU A C 1
ATOM 669 O O . LEU A 1 91 ? 0.738 6.617 -12.092 1.00 96.25 91 LEU A O 1
ATOM 673 N N . LEU A 1 92 ? -1.237 7.358 -12.867 1.00 97.62 92 LEU A N 1
ATOM 674 C CA . LEU A 1 92 ? -1.514 6.154 -13.647 1.00 97.62 92 LEU A CA 1
ATOM 675 C C . LEU A 1 92 ? -0.423 5.893 -14.692 1.00 97.62 92 LEU A C 1
ATOM 677 O O . LEU A 1 92 ? 0.036 4.762 -14.816 1.00 97.62 92 LEU A O 1
ATOM 681 N N . ASN A 1 93 ? -0.028 6.922 -15.442 1.00 97.81 93 ASN A N 1
ATOM 682 C CA . ASN A 1 93 ? 1.002 6.791 -16.466 1.00 97.81 93 ASN A CA 1
ATOM 683 C C . ASN A 1 93 ? 2.357 6.477 -15.835 1.00 97.81 93 ASN A C 1
ATOM 685 O O . ASN A 1 93 ? 3.024 5.570 -16.304 1.00 97.81 93 ASN A O 1
ATOM 689 N N . ALA A 1 94 ? 2.715 7.133 -14.728 1.00 95.81 94 ALA A N 1
ATOM 690 C CA . ALA A 1 94 ? 3.952 6.837 -14.016 1.00 95.81 94 ALA A CA 1
ATOM 691 C C . ALA A 1 94 ? 4.040 5.356 -13.619 1.00 95.81 94 ALA A C 1
ATOM 693 O O . ALA A 1 94 ? 5.046 4.723 -13.895 1.00 95.81 94 ALA A O 1
ATOM 694 N N . VAL A 1 95 ? 2.980 4.771 -13.049 1.00 96.19 95 VAL A N 1
ATOM 695 C CA . VAL A 1 95 ? 2.975 3.337 -12.701 1.00 96.19 95 VAL A CA 1
ATOM 696 C C . VAL A 1 95 ? 3.073 2.448 -13.947 1.00 96.19 95 VAL A C 1
ATOM 698 O O . VAL A 1 95 ? 3.770 1.439 -13.914 1.00 96.19 95 VAL A O 1
ATOM 701 N N . LYS A 1 96 ? 2.414 2.828 -15.050 1.00 95.69 96 LYS A N 1
ATOM 702 C CA . LYS A 1 96 ? 2.459 2.079 -16.316 1.00 95.69 96 LYS A CA 1
ATOM 703 C C . LYS A 1 96 ? 3.838 2.060 -16.969 1.00 95.69 96 LYS A C 1
ATOM 705 O O . LYS A 1 96 ? 4.202 1.033 -17.526 1.00 95.69 96 LYS A O 1
ATOM 710 N N . GLU A 1 97 ? 4.588 3.158 -16.907 1.00 94.75 97 GLU A N 1
ATOM 711 C CA . GLU A 1 97 ? 5.942 3.228 -17.482 1.00 94.75 97 GLU A CA 1
ATOM 712 C C . GLU A 1 97 ? 6.916 2.256 -16.799 1.00 94.75 97 GLU A C 1
ATOM 714 O O . GLU A 1 97 ? 7.865 1.793 -17.422 1.00 94.75 97 GLU A O 1
ATOM 719 N N . PHE A 1 98 ? 6.658 1.898 -15.539 1.00 92.31 98 PHE A N 1
ATOM 720 C CA . PHE A 1 98 ? 7.422 0.881 -14.813 1.00 92.31 98 PHE A CA 1
ATOM 721 C C . PHE A 1 98 ? 6.772 -0.510 -14.863 1.00 92.31 98 PHE A C 1
ATOM 723 O O . PHE A 1 98 ? 7.139 -1.371 -14.074 1.00 92.31 98 PHE A O 1
ATOM 730 N N . SER A 1 99 ? 5.777 -0.740 -15.728 1.00 87.69 99 SER A N 1
ATOM 731 C CA . SER A 1 99 ? 5.033 -2.002 -15.751 1.00 87.69 99 SER A CA 1
ATOM 732 C C . SER A 1 99 ? 5.901 -3.182 -16.234 1.00 87.69 99 SER A C 1
ATOM 734 O O . SER A 1 99 ? 6.467 -3.085 -17.323 1.00 87.69 99 SER A O 1
ATOM 736 N N . PRO A 1 100 ? 5.900 -4.332 -15.526 1.00 89.81 100 PRO A N 1
ATOM 737 C CA . PRO A 1 100 ? 5.190 -4.570 -14.266 1.00 89.81 100 PRO A CA 1
ATOM 738 C C . PRO A 1 100 ? 5.892 -3.902 -13.070 1.00 89.81 100 PRO A C 1
ATOM 740 O O . PRO A 1 100 ? 7.020 -4.238 -12.738 1.00 89.81 100 PRO A O 1
ATOM 743 N N . LEU A 1 101 ? 5.198 -2.986 -12.379 1.00 95.62 101 LEU A N 1
ATOM 744 C CA . LEU A 1 101 ? 5.720 -2.341 -11.170 1.00 95.62 101 LEU A CA 1
ATOM 745 C C . LEU A 1 101 ? 5.210 -3.092 -9.940 1.00 95.62 101 LEU A C 1
ATOM 747 O O . LEU A 1 101 ? 4.000 -3.096 -9.676 1.00 95.62 101 LEU A O 1
ATOM 751 N N . LYS A 1 102 ? 6.122 -3.667 -9.152 1.00 95.75 102 LYS A N 1
ATOM 752 C CA . LYS A 1 102 ? 5.816 -4.179 -7.810 1.00 95.75 102 LYS A CA 1
ATOM 753 C C . LYS A 1 102 ? 5.494 -3.008 -6.877 1.00 95.75 102 LYS A C 1
ATOM 755 O O . LYS A 1 102 ? 6.357 -2.196 -6.536 1.00 95.75 102 LYS A O 1
ATOM 760 N N . LEU A 1 103 ? 4.231 -2.920 -6.463 1.00 96.50 103 LEU A N 1
ATOM 761 C CA . LEU A 1 103 ? 3.733 -1.953 -5.491 1.00 96.50 103 LEU A CA 1
ATOM 762 C C . LEU A 1 103 ? 3.477 -2.642 -4.156 1.00 96.50 103 LEU A C 1
ATOM 764 O O . LEU A 1 103 ? 2.535 -3.423 -4.003 1.00 96.50 103 LEU A O 1
ATOM 768 N N . ARG A 1 104 ? 4.300 -2.302 -3.165 1.00 97.62 104 ARG A N 1
ATOM 769 C CA . ARG A 1 104 ? 4.128 -2.769 -1.792 1.00 97.62 104 ARG A CA 1
ATOM 770 C C . ARG A 1 104 ? 3.272 -1.784 -0.998 1.00 97.62 104 ARG A C 1
ATOM 772 O O . ARG A 1 104 ? 3.678 -0.650 -0.747 1.00 97.62 104 ARG A O 1
ATOM 779 N N . ILE A 1 105 ? 2.101 -2.234 -0.566 1.00 97.75 105 ILE A N 1
ATOM 780 C CA . ILE A 1 105 ? 1.195 -1.488 0.307 1.00 97.75 105 ILE A CA 1
ATOM 781 C C . ILE A 1 105 ? 1.536 -1.846 1.745 1.00 97.75 105 ILE A C 1
ATOM 783 O O . ILE A 1 105 ? 1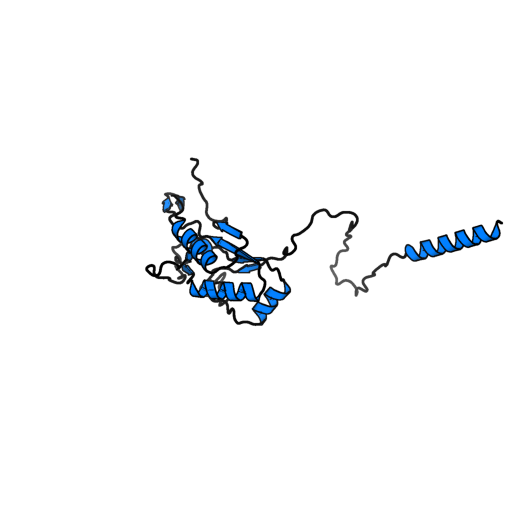.276 -2.955 2.211 1.00 97.75 105 ILE A O 1
ATOM 787 N N . GLY A 1 106 ? 2.142 -0.907 2.455 1.00 95.88 106 GLY A N 1
ATOM 788 C CA . GLY A 1 106 ? 2.688 -1.173 3.774 1.00 95.88 106 GLY A CA 1
ATOM 789 C C . GLY A 1 106 ? 3.343 0.061 4.359 1.00 95.88 106 GLY A C 1
ATOM 790 O O . GLY A 1 106 ? 3.486 1.083 3.705 1.00 95.88 106 GLY A O 1
ATOM 791 N N . GLY A 1 107 ? 3.746 -0.016 5.618 1.00 92.75 107 GLY A N 1
ATOM 792 C CA . GLY A 1 107 ? 4.245 1.158 6.328 1.00 92.75 107 GLY A CA 1
ATOM 793 C C . GLY A 1 107 ? 4.188 0.952 7.826 1.00 92.75 107 GLY A C 1
ATOM 794 O O . GLY A 1 107 ? 3.887 -0.142 8.292 1.00 92.75 107 GLY A O 1
ATOM 795 N N . SER A 1 108 ? 4.495 1.988 8.599 1.00 90.81 108 SER A N 1
ATOM 796 C CA . SER A 1 108 ? 4.481 1.858 10.063 1.00 90.81 108 SER A CA 1
ATOM 797 C C . SER A 1 108 ? 3.061 1.716 10.616 1.00 90.81 108 SER A C 1
ATOM 799 O O . SER A 1 108 ? 2.840 0.933 11.531 1.00 90.81 108 SER A O 1
ATOM 801 N N . LEU A 1 109 ? 2.074 2.403 10.029 1.00 94.56 109 LEU A N 1
ATOM 802 C CA . LEU A 1 109 ? 0.681 2.293 10.477 1.00 94.56 109 LEU A CA 1
ATOM 803 C C . LEU A 1 109 ? -0.031 1.016 10.007 1.00 94.56 109 LEU A C 1
ATOM 805 O O . LEU A 1 109 ? -1.137 0.766 10.471 1.00 94.56 109 LEU A O 1
ATOM 809 N N . GLN A 1 110 ? 0.589 0.192 9.153 1.00 95.69 110 GLN A N 1
ATOM 810 C CA . GLN A 1 110 ? 0.048 -1.098 8.694 1.00 95.69 110 GLN A CA 1
ATOM 811 C C . GLN A 1 110 ? -0.411 -1.980 9.864 1.00 95.69 110 GLN A C 1
ATOM 813 O O . GLN A 1 110 ? -1.492 -2.561 9.845 1.00 95.69 110 GLN A O 1
ATOM 818 N N . ASP A 1 111 ? 0.393 -2.002 10.922 1.00 94.00 111 ASP A N 1
ATOM 819 C CA . ASP A 1 111 ? 0.172 -2.744 12.164 1.00 94.00 111 ASP A CA 1
ATOM 820 C C . ASP A 1 111 ? -0.905 -2.131 13.078 1.00 94.00 111 ASP A C 1
ATOM 822 O O . ASP A 1 111 ? -1.119 -2.557 14.209 1.00 94.00 111 ASP A O 1
ATOM 826 N N . LYS A 1 112 ? -1.605 -1.106 12.590 1.00 94.06 112 LYS A N 1
ATOM 827 C CA . LYS A 1 112 ? -2.719 -0.435 13.261 1.00 94.06 112 LYS A CA 1
ATOM 828 C C . LYS A 1 112 ? -3.954 -0.323 12.366 1.00 94.06 112 LYS A C 1
ATOM 830 O O . LYS A 1 112 ? -4.885 0.401 12.717 1.00 94.06 112 LYS A O 1
ATOM 835 N N . VAL A 1 113 ? -3.967 -1.004 11.219 1.00 95.88 113 VAL A N 1
ATOM 836 C CA . VAL A 1 113 ? -5.107 -1.030 10.294 1.00 95.88 113 VAL A CA 1
ATOM 837 C C . VAL A 1 113 ? -6.063 -2.154 10.677 1.00 95.88 113 VAL A C 1
ATOM 839 O O . VAL A 1 113 ? -5.641 -3.294 10.860 1.00 95.88 113 VAL A O 1
ATOM 842 N N . ILE A 1 114 ? -7.354 -1.847 10.732 1.00 96.25 114 ILE A N 1
ATOM 843 C CA . ILE A 1 114 ? -8.438 -2.829 10.662 1.00 96.25 114 ILE A CA 1
ATOM 844 C C . ILE A 1 114 ? -9.048 -2.806 9.265 1.00 96.25 114 ILE A C 1
ATOM 846 O O . ILE A 1 114 ? -9.268 -1.748 8.678 1.00 96.25 114 ILE A O 1
ATOM 850 N N . TYR A 1 115 ? -9.338 -3.979 8.720 1.00 97.38 115 TYR A N 1
ATOM 851 C CA . TYR A 1 115 ? -10.010 -4.106 7.433 1.00 97.38 115 TYR A CA 1
ATOM 852 C C . TYR A 1 115 ? -11.522 -4.103 7.659 1.00 97.38 115 TYR A C 1
ATOM 854 O O . TYR A 1 115 ? -12.043 -4.995 8.333 1.00 97.38 115 TYR A O 1
ATOM 862 N N . GLY A 1 116 ? -12.222 -3.102 7.119 1.00 96.25 116 GLY A N 1
ATOM 863 C CA . GLY A 1 116 ? -13.657 -2.873 7.327 1.00 96.25 116 GLY A CA 1
ATOM 864 C C . GLY A 1 116 ? -14.565 -3.829 6.549 1.00 96.25 116 GLY A C 1
ATOM 865 O O . GLY A 1 116 ? -15.434 -3.372 5.812 1.00 96.25 116 GLY A O 1
ATOM 866 N N . VAL A 1 117 ? -14.317 -5.138 6.654 1.00 95.12 117 VAL A N 1
ATOM 867 C CA . VAL A 1 117 ? -15.123 -6.194 6.015 1.00 95.12 117 VAL A CA 1
ATOM 868 C C . VAL A 1 117 ? -16.420 -6.435 6.785 1.00 95.12 117 VAL A C 1
ATOM 870 O O . VAL A 1 117 ? -17.450 -6.693 6.170 1.00 95.12 117 VAL A O 1
ATOM 873 N N . ASP A 1 118 ? -16.372 -6.351 8.117 1.00 89.12 118 ASP A N 1
ATOM 874 C CA . ASP A 1 118 ? -17.545 -6.499 8.977 1.00 89.12 118 ASP A CA 1
ATOM 875 C C . ASP A 1 118 ? -18.339 -5.179 9.030 1.00 89.12 118 ASP A C 1
ATOM 877 O O . ASP A 1 118 ? -17.821 -4.189 9.558 1.00 89.12 118 ASP A O 1
ATOM 881 N N . PRO A 1 119 ? -19.591 -5.137 8.532 1.00 80.62 119 PRO A N 1
ATOM 882 C CA . PRO A 1 119 ? -20.424 -3.937 8.578 1.00 80.62 119 PRO A CA 1
ATOM 883 C C . PRO A 1 119 ? -20.782 -3.487 10.000 1.00 80.62 119 PRO A C 1
ATOM 885 O O . PRO A 1 119 ? -21.175 -2.338 10.191 1.00 80.62 119 PRO A O 1
ATOM 888 N N . GLN A 1 120 ? -20.691 -4.381 10.991 1.00 80.06 120 GLN A N 1
ATOM 889 C CA . GLN A 1 120 ? -21.028 -4.077 12.383 1.00 80.06 120 GLN A CA 1
ATOM 890 C C . GLN A 1 120 ? -19.918 -3.290 13.086 1.00 80.06 120 GLN A C 1
ATOM 892 O O . GLN A 1 120 ? -20.177 -2.608 14.081 1.00 80.06 120 GLN A O 1
ATOM 897 N N . GLN A 1 121 ? -18.685 -3.351 12.576 1.00 81.69 121 GLN A N 1
ATOM 898 C CA . GLN A 1 121 ? -17.555 -2.638 13.153 1.00 81.69 121 GLN A CA 1
ATOM 899 C C . GLN A 1 121 ? -17.396 -1.255 12.492 1.00 81.69 121 GLN A C 1
ATOM 901 O O . GLN A 1 121 ? -17.212 -1.170 11.276 1.00 81.69 121 GLN A O 1
ATOM 906 N N . PRO A 1 122 ? -17.415 -0.147 13.259 1.00 87.12 122 PRO A N 1
ATOM 907 C CA . PRO A 1 122 ? -17.231 1.182 12.691 1.00 87.12 122 PRO A CA 1
ATOM 908 C C . PRO A 1 122 ? -15.831 1.326 12.080 1.00 87.12 122 PRO A C 1
ATOM 910 O O . PRO A 1 122 ? -14.814 1.100 12.737 1.00 87.12 122 PRO A O 1
ATOM 913 N N . CYS A 1 123 ? -15.781 1.739 10.814 1.00 93.06 123 CYS A N 1
ATOM 914 C CA . CYS A 1 123 ? -14.537 1.947 10.083 1.00 93.06 123 CYS A CA 1
ATOM 915 C C . CYS A 1 123 ? -14.054 3.393 10.255 1.00 93.06 123 CYS A C 1
ATOM 917 O O . CYS A 1 123 ? -14.436 4.288 9.503 1.00 93.06 123 CYS A O 1
ATOM 919 N N . THR A 1 124 ? -13.238 3.631 11.283 1.00 94.31 124 THR A N 1
ATOM 920 C CA . THR A 1 124 ? -12.744 4.972 11.629 1.00 94.31 124 THR A CA 1
ATOM 921 C C . THR A 1 124 ? -11.374 5.264 11.012 1.00 94.31 124 THR A C 1
ATOM 923 O O . THR A 1 124 ? -10.514 4.380 10.999 1.00 94.31 124 THR A O 1
ATOM 926 N N . PRO A 1 125 ? -11.118 6.497 10.538 1.00 94.88 125 PRO A N 1
ATOM 927 C CA . PRO A 1 125 ? -9.804 6.877 10.028 1.00 94.88 125 PRO A CA 1
ATOM 928 C C . PRO A 1 125 ? -8.755 6.934 11.149 1.00 94.88 125 PRO A C 1
ATOM 930 O O . PRO A 1 125 ? -9.082 6.953 12.336 1.00 94.88 125 PRO A O 1
ATOM 933 N N . PHE A 1 126 ? -7.479 6.997 10.764 1.00 96.00 126 PHE A N 1
ATOM 934 C CA . PHE A 1 126 ? -6.395 7.297 11.696 1.00 96.00 126 PHE A CA 1
ATOM 935 C C . PHE A 1 126 ? -6.568 8.694 12.296 1.00 96.00 126 PHE A C 1
ATOM 937 O O . PHE A 1 126 ? -6.735 9.670 11.571 1.00 96.00 126 PHE A O 1
ATOM 944 N N . ILE A 1 127 ? -6.468 8.801 13.619 1.00 95.19 127 ILE A N 1
ATOM 945 C CA . ILE A 1 127 ? -6.536 10.068 14.349 1.00 95.19 127 ILE A CA 1
ATOM 946 C C . ILE A 1 127 ? -5.228 10.268 15.096 1.00 95.19 127 ILE A C 1
ATOM 948 O O . ILE A 1 127 ? -4.728 9.358 15.754 1.00 95.19 127 ILE A O 1
ATOM 952 N N . LYS A 1 128 ? -4.667 11.475 15.031 1.00 93.88 128 LYS A N 1
ATOM 953 C CA . LYS A 1 128 ? -3.439 11.812 15.753 1.00 93.88 128 LYS A CA 1
ATOM 954 C C . LYS A 1 128 ? -3.647 11.672 17.261 1.00 93.88 128 LYS A C 1
ATOM 956 O O . LYS A 1 128 ? -4.472 12.361 17.855 1.00 93.88 128 LYS A O 1
ATOM 961 N N . LYS A 1 129 ? -2.858 10.804 17.890 1.00 94.25 129 LYS A N 1
ATOM 962 C CA . LYS A 1 129 ? -2.922 10.510 19.322 1.00 94.25 129 LYS A CA 1
ATOM 963 C C . LYS A 1 129 ? -1.525 10.200 19.843 1.00 94.25 129 LYS A C 1
ATOM 965 O O . LYS A 1 129 ? -1.029 9.086 19.723 1.00 94.25 129 LYS A O 1
ATOM 970 N N . LYS A 1 130 ? -0.880 11.219 20.421 1.00 88.75 130 LYS A N 1
ATOM 971 C CA . LYS A 1 130 ? 0.537 11.181 20.835 1.00 88.75 130 LYS A CA 1
ATOM 972 C C . LYS A 1 130 ? 0.872 10.065 21.830 1.00 88.75 130 LYS A C 1
ATOM 974 O O . LYS A 1 130 ? 2.014 9.633 21.868 1.00 88.75 130 LYS A O 1
ATOM 979 N N . SER A 1 131 ? -0.098 9.636 22.635 1.00 87.31 131 SER A N 1
ATOM 980 C CA . SER A 1 131 ? 0.080 8.571 23.626 1.00 87.31 131 SER A CA 1
ATOM 981 C C . SER A 1 131 ? 0.084 7.165 23.027 1.00 87.31 131 SER A C 1
ATOM 983 O O . SER A 1 131 ? 0.405 6.213 23.729 1.00 87.31 131 SER A O 1
ATOM 985 N N . GLU A 1 132 ? -0.285 7.013 21.756 1.00 88.25 132 GLU A N 1
ATOM 986 C CA . GLU A 1 132 ? -0.312 5.717 21.096 1.00 88.25 132 GLU A CA 1
ATOM 987 C C . GLU A 1 132 ? 0.944 5.456 20.265 1.00 88.25 132 GLU A C 1
ATOM 989 O O . GLU A 1 132 ? 1.623 6.375 19.804 1.00 88.25 132 GLU A O 1
ATOM 994 N N . MET A 1 133 ? 1.214 4.171 20.015 1.00 85.06 133 MET A N 1
ATOM 995 C CA . MET A 1 133 ? 2.262 3.740 19.092 1.00 85.06 133 MET A CA 1
ATOM 996 C C . MET A 1 133 ? 2.132 4.470 17.749 1.00 85.06 133 MET A C 1
ATOM 998 O O . MET A 1 133 ? 1.033 4.582 17.198 1.00 85.06 133 MET A O 1
ATOM 1002 N N . PHE A 1 134 ? 3.265 4.975 17.256 1.00 89.00 134 PHE A N 1
ATOM 1003 C CA . PHE A 1 134 ? 3.389 5.801 16.050 1.00 89.00 134 PHE A CA 1
ATOM 1004 C C . PHE A 1 134 ? 2.687 7.169 16.106 1.00 89.00 134 PHE A C 1
ATOM 1006 O O . PHE A 1 134 ? 2.745 7.913 15.131 1.00 89.00 134 PHE A O 1
ATOM 1013 N N . GLY A 1 135 ? 2.080 7.542 17.237 1.00 92.44 135 GLY A N 1
ATOM 1014 C CA . GLY A 1 135 ? 1.418 8.832 17.434 1.00 92.44 135 GLY A CA 1
ATOM 1015 C C . GLY A 1 135 ? 0.035 8.943 16.787 1.00 92.44 135 GLY A C 1
ATOM 1016 O O . GLY A 1 135 ? -0.462 10.060 16.624 1.00 92.44 135 GLY A O 1
ATOM 1017 N N . PHE A 1 136 ? -0.585 7.820 16.418 1.00 94.94 136 PHE A N 1
ATOM 1018 C CA . PHE A 1 136 ? -1.917 7.749 15.805 1.00 94.94 136 PHE A CA 1
ATOM 1019 C C . PHE A 1 136 ? -2.751 6.651 16.449 1.00 94.94 136 PHE A C 1
ATOM 1021 O O . PHE A 1 136 ? -2.185 5.721 17.007 1.00 94.94 136 PHE A O 1
ATOM 1028 N N . SER A 1 137 ? -4.075 6.746 16.361 1.00 94.81 137 SER A N 1
ATOM 1029 C CA . SER A 1 137 ? -5.018 5.700 16.755 1.00 94.81 137 SER A CA 1
ATOM 1030 C C . SER A 1 137 ? -4.898 4.454 15.874 1.00 94.81 137 SER A C 1
ATOM 1032 O O . SER A 1 137 ? -4.145 4.417 14.900 1.00 94.81 137 SER A O 1
ATOM 1034 N N . GLN A 1 138 ? -5.684 3.426 16.182 1.00 94.50 138 GLN A N 1
ATOM 1035 C CA . GLN A 1 138 ? -6.089 2.459 15.165 1.00 94.50 138 GLN A CA 1
ATOM 1036 C C . GLN A 1 138 ? -6.835 3.182 14.031 1.00 94.50 138 GLN A C 1
ATOM 1038 O O . GLN A 1 138 ? -7.606 4.111 14.288 1.00 94.50 138 GLN A O 1
ATOM 1043 N N . GLY A 1 139 ? -6.593 2.764 12.794 1.00 95.56 139 GLY A N 1
ATOM 1044 C CA . GLY A 1 139 ? -7.296 3.237 11.605 1.00 95.56 139 GLY A CA 1
ATOM 1045 C C . GLY A 1 139 ? -7.967 2.082 10.878 1.00 95.56 139 GLY A C 1
ATOM 1046 O O . GLY A 1 139 ? -7.781 0.916 11.227 1.00 95.56 139 GLY A O 1
ATOM 1047 N N . CYS A 1 140 ? -8.750 2.403 9.858 1.00 96.50 140 CYS A N 1
ATOM 1048 C CA . CYS A 1 140 ? -9.485 1.420 9.083 1.00 96.50 140 CYS A CA 1
ATOM 1049 C C . CYS A 1 140 ? -9.261 1.610 7.581 1.00 96.50 140 CYS A C 1
ATOM 1051 O O . CYS A 1 140 ? -9.202 2.742 7.102 1.00 96.50 140 CYS A O 1
ATOM 1053 N N . LEU A 1 141 ? -9.157 0.497 6.847 1.00 97.75 141 LEU A N 1
ATOM 1054 C CA . LEU A 1 141 ? -9.276 0.455 5.390 1.00 97.75 141 LEU A CA 1
ATOM 1055 C C . LEU A 1 141 ? -10.729 0.099 5.029 1.00 97.75 141 LEU A C 1
ATOM 1057 O O . LEU A 1 141 ? -11.122 -1.061 5.202 1.00 97.75 141 LEU A O 1
ATOM 1061 N N . PRO A 1 142 ? -11.531 1.049 4.515 1.00 97.12 142 PRO A N 1
ATOM 1062 C CA . PRO A 1 142 ? -12.865 0.749 4.013 1.00 97.12 142 PRO A CA 1
ATOM 1063 C C . PRO A 1 142 ? -12.800 -0.143 2.768 1.00 97.12 142 PRO A C 1
ATOM 1065 O O . PRO A 1 142 ? -11.970 0.081 1.887 1.00 97.12 142 PRO A O 1
ATOM 1068 N N . MET A 1 143 ? -13.710 -1.110 2.636 1.00 97.00 143 MET A N 1
ATOM 1069 C CA . MET A 1 143 ? -13.684 -2.027 1.486 1.00 97.00 143 MET A CA 1
ATOM 1070 C C . MET A 1 143 ? -13.981 -1.349 0.144 1.00 97.00 143 MET A C 1
ATOM 1072 O O . MET A 1 143 ? -13.393 -1.734 -0.859 1.00 97.00 143 MET A O 1
ATOM 1076 N N . HIS A 1 144 ? -14.782 -0.276 0.111 1.00 96.94 144 HIS A N 1
ATOM 1077 C CA . HIS A 1 144 ? -14.950 0.506 -1.123 1.00 96.94 144 HIS A CA 1
ATOM 1078 C C . HIS A 1 144 ? -13.616 1.104 -1.596 1.00 96.94 144 HIS A C 1
ATOM 1080 O O . HIS A 1 144 ? -13.310 1.084 -2.782 1.00 96.94 144 HIS A O 1
ATOM 1086 N N . ARG A 1 145 ? -12.782 1.578 -0.661 1.00 97.94 145 ARG A N 1
ATOM 1087 C CA . ARG A 1 145 ? -11.463 2.122 -0.981 1.00 97.94 145 ARG A CA 1
ATOM 1088 C C . ARG A 1 145 ? -10.527 1.029 -1.491 1.00 97.94 145 ARG A C 1
ATOM 1090 O O . ARG A 1 145 ? -9.751 1.257 -2.414 1.00 97.94 145 ARG A O 1
ATOM 1097 N N . TRP A 1 146 ? -10.613 -0.165 -0.910 1.00 98.25 146 TRP A N 1
ATOM 1098 C CA . TRP A 1 146 ? -9.887 -1.331 -1.406 1.00 98.25 146 TRP A CA 1
ATOM 1099 C C . TRP A 1 146 ? -10.304 -1.720 -2.832 1.00 98.25 146 TRP A C 1
ATOM 1101 O O . TRP A 1 146 ? -9.440 -1.999 -3.665 1.00 98.25 146 TRP A O 1
ATOM 1111 N N . ASP A 1 147 ? -11.601 -1.667 -3.141 1.00 98.56 147 ASP A N 1
ATOM 1112 C CA . ASP A 1 147 ? -12.123 -1.921 -4.487 1.00 98.56 147 ASP A CA 1
ATOM 1113 C C . ASP A 1 147 ? -11.587 -0.886 -5.501 1.00 98.56 147 ASP A C 1
ATOM 1115 O O . ASP A 1 147 ? -11.131 -1.257 -6.586 1.00 98.56 147 ASP A O 1
ATOM 1119 N N . GLU A 1 148 ? -11.568 0.405 -5.144 1.00 98.62 148 GLU A N 1
ATOM 1120 C CA . GLU A 1 148 ? -10.996 1.468 -5.986 1.00 98.62 148 GLU A CA 1
ATOM 1121 C C . GLU A 1 148 ? -9.507 1.240 -6.280 1.00 98.62 148 GLU A C 1
ATOM 1123 O O . GLU A 1 148 ? -9.067 1.363 -7.428 1.00 98.62 148 GLU A O 1
ATOM 1128 N N . LEU A 1 149 ? -8.732 0.894 -5.247 1.00 98.56 149 LEU A N 1
ATOM 1129 C CA . LEU A 1 149 ? -7.300 0.615 -5.356 1.00 98.56 149 LEU A CA 1
ATOM 1130 C C . LEU A 1 149 ? -7.040 -0.539 -6.324 1.00 98.56 149 LEU A C 1
ATOM 1132 O O . LEU A 1 149 ? -6.236 -0.397 -7.241 1.00 98.56 149 LEU A O 1
ATOM 1136 N N . ASN A 1 150 ? -7.774 -1.645 -6.191 1.00 98.56 150 ASN A N 1
ATOM 1137 C CA . ASN A 1 150 ? -7.647 -2.782 -7.104 1.00 98.56 150 ASN A CA 1
ATOM 1138 C C . ASN A 1 150 ? -8.060 -2.437 -8.539 1.00 98.56 150 ASN A C 1
ATOM 1140 O O . ASN A 1 150 ? -7.418 -2.889 -9.490 1.00 98.56 150 ASN A O 1
ATOM 1144 N N . GLY A 1 151 ? -9.075 -1.585 -8.714 1.00 98.25 151 GLY A N 1
ATOM 1145 C CA . GLY A 1 151 ? -9.424 -1.029 -10.021 1.00 98.25 151 GLY A CA 1
ATOM 1146 C C . GLY A 1 151 ? -8.263 -0.252 -10.653 1.00 98.25 151 GLY A C 1
ATOM 1147 O O . GLY A 1 151 ? -7.951 -0.447 -11.831 1.00 98.25 151 GLY A O 1
ATOM 1148 N N . PHE A 1 152 ? -7.581 0.583 -9.866 1.00 98.19 152 PHE A N 1
ATOM 1149 C CA . PHE A 1 152 ? -6.389 1.306 -10.304 1.00 98.19 152 PHE A CA 1
ATOM 1150 C C . PHE A 1 152 ? -5.226 0.361 -10.632 1.00 98.19 152 PHE A C 1
ATOM 1152 O O . PHE A 1 152 ? -4.659 0.469 -11.717 1.00 98.19 152 PHE A O 1
ATOM 1159 N N . PHE A 1 153 ? -4.905 -0.594 -9.755 1.00 97.50 153 PHE A N 1
ATOM 1160 C CA . PHE A 1 153 ? -3.800 -1.540 -9.953 1.00 97.50 153 PHE A CA 1
ATOM 1161 C C . PHE A 1 153 ? -3.970 -2.357 -11.228 1.00 97.50 153 PHE A C 1
ATOM 1163 O O . PHE A 1 153 ? -3.056 -2.420 -12.050 1.00 97.50 153 PHE A O 1
ATOM 1170 N N . LYS A 1 154 ? -5.179 -2.883 -11.451 1.00 97.25 154 LYS A N 1
ATOM 1171 C CA . LYS A 1 154 ? -5.526 -3.597 -12.681 1.00 97.25 154 LYS A CA 1
ATOM 1172 C C . LYS A 1 154 ? -5.354 -2.713 -13.915 1.00 97.25 154 LYS A C 1
ATOM 1174 O O . LYS A 1 154 ? -4.812 -3.158 -14.920 1.00 97.25 154 LYS A O 1
ATOM 1179 N N . LYS A 1 155 ? -5.801 -1.456 -13.850 1.00 97.12 155 LYS A N 1
ATOM 1180 C CA . LYS A 1 155 ? -5.660 -0.497 -14.957 1.00 97.12 155 LYS A CA 1
ATOM 1181 C C . LYS A 1 155 ? -4.199 -0.131 -15.231 1.00 97.12 155 LYS A C 1
ATOM 1183 O O . LYS A 1 155 ? -3.865 0.198 -16.371 1.00 97.12 155 LYS A O 1
ATOM 1188 N N . ALA A 1 156 ? -3.364 -0.132 -14.197 1.00 96.38 156 ALA A N 1
ATOM 1189 C CA . ALA A 1 156 ? -1.960 0.242 -14.265 1.00 96.38 156 ALA A CA 1
ATOM 1190 C C . ALA A 1 156 ? -1.028 -0.922 -14.641 1.00 96.38 156 ALA A C 1
ATOM 1192 O O . ALA A 1 156 ? 0.095 -0.658 -15.048 1.00 96.38 156 ALA A O 1
ATOM 1193 N N . GLY A 1 157 ? -1.478 -2.179 -14.531 1.00 95.81 157 GLY A N 1
ATOM 1194 C CA . GLY A 1 157 ? -0.612 -3.352 -14.712 1.00 95.81 157 GLY A CA 1
ATOM 1195 C C . GLY A 1 157 ? 0.334 -3.591 -13.528 1.00 95.81 157 GLY A C 1
ATOM 1196 O O . GLY A 1 157 ? 1.391 -4.189 -13.695 1.00 95.81 157 GLY A O 1
ATOM 1197 N N . ALA A 1 158 ? -0.022 -3.097 -12.339 1.00 96.12 158 ALA A N 1
ATOM 1198 C CA . ALA A 1 158 ? 0.822 -3.200 -11.152 1.00 96.12 158 ALA A CA 1
ATOM 1199 C C . ALA A 1 158 ? 0.714 -4.575 -10.475 1.00 96.12 158 ALA A C 1
ATOM 1201 O O . ALA A 1 158 ? -0.367 -5.164 -10.399 1.00 96.12 158 ALA A O 1
ATOM 1202 N N . VAL A 1 159 ? 1.831 -5.039 -9.915 1.00 96.44 159 VAL A N 1
ATOM 1203 C CA . VAL A 1 159 ? 1.936 -6.283 -9.142 1.00 96.44 159 VAL A CA 1
ATOM 1204 C C . VAL A 1 159 ? 1.879 -5.934 -7.659 1.00 96.44 159 VAL A C 1
ATOM 1206 O O . VAL A 1 159 ? 2.698 -5.163 -7.169 1.00 96.44 159 VAL A O 1
ATOM 1209 N N . ILE A 1 160 ? 0.895 -6.458 -6.927 1.00 97.69 160 ILE A N 1
ATOM 1210 C CA . ILE A 1 160 ? 0.591 -5.963 -5.576 1.00 97.69 160 ILE A CA 1
ATOM 1211 C C . ILE A 1 160 ? 1.138 -6.883 -4.497 1.00 97.69 16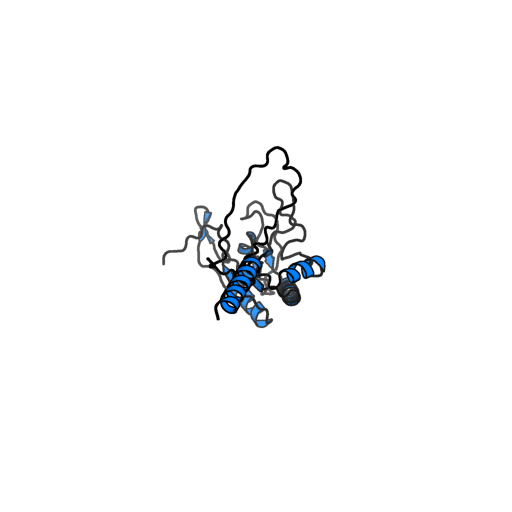0 ILE A C 1
ATOM 1213 O O . ILE A 1 160 ? 0.822 -8.070 -4.466 1.00 97.69 160 ILE A O 1
ATOM 1217 N N . ILE A 1 161 ? 1.892 -6.304 -3.568 1.00 97.81 161 ILE A N 1
ATOM 1218 C CA . ILE A 1 161 ? 2.292 -6.937 -2.311 1.00 97.81 161 ILE A CA 1
ATOM 1219 C C . ILE A 1 161 ? 1.598 -6.182 -1.181 1.00 97.81 161 ILE A C 1
ATOM 1221 O O . ILE A 1 161 ? 1.675 -4.955 -1.118 1.00 97.81 161 ILE A O 1
ATOM 1225 N N . PHE A 1 162 ? 0.903 -6.888 -0.294 1.00 98.25 162 PHE A N 1
ATOM 1226 C CA . PHE A 1 162 ? 0.130 -6.265 0.776 1.00 98.25 162 PHE A CA 1
ATOM 1227 C C . PHE A 1 162 ? 0.629 -6.698 2.150 1.00 98.25 162 PHE A C 1
ATOM 1229 O O . PHE A 1 162 ? 0.700 -7.888 2.453 1.00 98.25 162 PHE A O 1
ATOM 1236 N N . GLY A 1 163 ? 0.922 -5.727 3.010 1.00 97.75 163 GLY A N 1
ATOM 1237 C CA . GLY A 1 163 ? 1.301 -5.985 4.388 1.00 97.75 163 GLY A CA 1
ATOM 1238 C C . GLY A 1 163 ? 0.107 -6.053 5.342 1.00 97.75 163 GLY A C 1
ATOM 1239 O O . GLY A 1 163 ? -0.675 -5.111 5.466 1.00 97.75 163 GLY A O 1
ATOM 1240 N N . LEU A 1 164 ? -0.007 -7.166 6.062 1.00 97.81 164 LEU A N 1
ATOM 1241 C CA . LEU A 1 164 ? -1.044 -7.422 7.055 1.00 97.81 164 LEU A CA 1
ATOM 1242 C C . LEU A 1 164 ? -0.681 -6.849 8.428 1.00 97.81 164 LEU A C 1
ATOM 1244 O O . LEU A 1 164 ? 0.496 -6.749 8.787 1.00 97.81 164 LEU A O 1
ATOM 1248 N N . ASN A 1 165 ? -1.706 -6.516 9.211 1.00 96.00 165 ASN A N 1
ATOM 1249 C CA . ASN A 1 165 ? -1.566 -6.071 10.593 1.00 96.00 165 ASN A CA 1
ATOM 1250 C C . ASN A 1 165 ? -1.169 -7.244 11.512 1.00 96.00 165 ASN A C 1
ATOM 1252 O O . ASN A 1 165 ? -1.997 -8.106 11.818 1.00 96.00 165 ASN A O 1
ATOM 1256 N N . ALA A 1 166 ? 0.069 -7.248 12.008 1.00 94.19 166 ALA A N 1
ATOM 1257 C CA . ALA A 1 166 ? 0.592 -8.278 12.909 1.00 94.19 166 ALA A CA 1
ATOM 1258 C C . ALA A 1 166 ? 0.284 -8.037 14.398 1.00 94.19 166 ALA A C 1
ATOM 1260 O O . ALA A 1 166 ? 0.548 -8.911 15.238 1.00 94.19 166 ALA A O 1
ATOM 1261 N N . LEU A 1 167 ? -0.269 -6.870 14.745 1.00 93.50 167 LEU A N 1
ATOM 1262 C CA . LEU A 1 167 ? -0.597 -6.490 16.121 1.00 93.50 167 LEU A CA 1
ATOM 1263 C C . LEU A 1 167 ? -2.061 -6.709 16.490 1.00 93.50 167 LEU A C 1
ATOM 1265 O O . LEU A 1 167 ? -2.416 -6.568 17.660 1.00 93.50 167 LEU A O 1
ATOM 1269 N N . ASN A 1 168 ? -2.907 -7.108 15.539 1.00 93.81 168 ASN A N 1
ATOM 1270 C CA . ASN A 1 168 ? -4.303 -7.398 15.833 1.00 93.81 168 ASN A CA 1
ATOM 1271 C C . ASN A 1 168 ? -4.437 -8.492 16.912 1.00 93.81 168 ASN A C 1
ATOM 1273 O O . ASN A 1 168 ? -3.902 -9.595 16.775 1.00 93.81 168 ASN A O 1
ATOM 1277 N N . GLY A 1 169 ? -5.142 -8.179 18.002 1.00 92.31 169 GLY A N 1
ATOM 1278 C CA . GLY A 1 169 ? -5.315 -9.069 19.156 1.00 92.31 169 GLY A CA 1
ATOM 1279 C C . GLY A 1 169 ? -4.097 -9.221 20.079 1.00 92.31 169 GLY A C 1
ATOM 1280 O O . GLY A 1 169 ? -4.210 -9.905 21.094 1.00 92.31 169 GLY A O 1
ATOM 1281 N N . ARG A 1 170 ? -2.954 -8.584 19.781 1.00 91.75 170 ARG A N 1
ATOM 1282 C CA . ARG A 1 170 ? -1.798 -8.587 20.690 1.00 91.75 170 ARG A CA 1
ATOM 1283 C C . ARG A 1 170 ? -2.092 -7.749 21.933 1.00 91.75 170 ARG A C 1
ATOM 1285 O O . ARG A 1 170 ? -2.806 -6.749 21.877 1.00 91.75 170 ARG A O 1
ATOM 1292 N N . VAL A 1 171 ? -1.493 -8.136 23.053 1.00 90.12 171 VAL A N 1
ATOM 1293 C CA . VAL A 1 171 ? -1.663 -7.474 24.353 1.00 90.12 171 VAL A CA 1
ATOM 1294 C C . VAL A 1 171 ? -0.362 -6.832 24.817 1.00 90.12 171 VAL A C 1
ATOM 1296 O O . VAL A 1 171 ? 0.724 -7.350 24.556 1.00 90.12 171 VAL A O 1
ATOM 1299 N N . HIS A 1 172 ? -0.469 -5.709 25.526 1.00 85.75 172 HIS A N 1
ATOM 1300 C CA . HIS A 1 172 ? 0.683 -5.066 26.152 1.00 85.75 172 HIS A CA 1
ATOM 1301 C C . HIS A 1 172 ? 1.137 -5.881 27.359 1.00 85.75 172 HIS A C 1
ATOM 1303 O O . HIS A 1 172 ? 0.345 -6.183 28.251 1.00 85.75 172 HIS A O 1
ATOM 1309 N N . LEU A 1 173 ? 2.419 -6.224 27.380 1.00 87.44 173 LEU A N 1
ATOM 1310 C CA . LEU A 1 173 ? 3.060 -6.896 28.498 1.00 87.44 173 LEU A CA 1
ATOM 1311 C C . LEU A 1 173 ? 3.773 -5.880 29.404 1.00 87.44 173 LEU A C 1
ATOM 1313 O O . LEU A 1 173 ? 4.162 -4.796 28.946 1.00 87.44 173 LEU A O 1
ATOM 1317 N N . PRO A 1 174 ? 4.017 -6.237 30.680 1.00 84.12 174 PRO A N 1
ATOM 1318 C CA . PRO A 1 174 ? 4.943 -5.494 31.526 1.00 84.12 174 PRO A CA 1
ATOM 1319 C C . PRO A 1 174 ? 6.294 -5.306 30.814 1.00 84.12 174 PRO A C 1
ATOM 1321 O O . PRO A 1 174 ? 6.836 -6.249 30.237 1.00 84.12 174 PRO A O 1
ATOM 1324 N N . GLY A 1 175 ? 6.826 -4.081 30.811 1.00 78.25 175 GLY A N 1
ATOM 1325 C CA . GLY A 1 175 ? 8.065 -3.737 30.096 1.00 78.25 175 GLY A CA 1
ATOM 1326 C C . GLY A 1 175 ? 7.877 -3.234 28.658 1.00 78.25 175 GLY A C 1
ATOM 1327 O O . GLY A 1 175 ? 8.865 -3.022 27.963 1.00 78.25 175 GLY A O 1
ATOM 1328 N N . GLY A 1 176 ? 6.636 -3.021 28.203 1.00 77.81 176 GLY A N 1
ATOM 1329 C CA . GLY A 1 176 ? 6.344 -2.323 26.941 1.00 77.81 176 GLY A CA 1
ATOM 1330 C C . GLY A 1 176 ? 6.433 -3.184 25.677 1.00 77.81 176 GLY A C 1
ATOM 1331 O O . GLY A 1 176 ? 6.254 -2.669 24.576 1.00 77.81 176 GLY A O 1
ATOM 1332 N N . SER A 1 177 ? 6.679 -4.489 25.821 1.00 83.94 177 SER A N 1
ATOM 1333 C CA . SER A 1 177 ? 6.594 -5.446 24.712 1.00 83.94 177 SER A CA 1
ATOM 1334 C C . SER A 1 177 ? 5.143 -5.840 24.414 1.00 83.94 177 SER A C 1
ATOM 1336 O O . SER A 1 177 ? 4.255 -5.690 25.257 1.00 83.94 177 SER A O 1
ATOM 1338 N N . LEU A 1 178 ? 4.901 -6.353 23.205 1.00 85.62 178 LEU A N 1
ATOM 1339 C CA . LEU A 1 178 ? 3.612 -6.918 22.809 1.00 85.62 178 LEU A CA 1
ATOM 1340 C C . LEU A 1 178 ? 3.689 -8.449 22.811 1.00 85.62 178 LEU A C 1
ATOM 1342 O O . LEU A 1 178 ? 4.650 -9.031 22.308 1.00 85.62 178 LEU A O 1
ATOM 1346 N N . GLY A 1 179 ? 2.667 -9.093 23.374 1.00 86.81 179 GLY A N 1
ATOM 1347 C CA . GLY A 1 179 ? 2.545 -10.547 23.476 1.00 86.81 179 GLY A CA 1
ATOM 1348 C C . GLY A 1 179 ? 1.132 -11.047 23.186 1.00 86.81 179 GLY A C 1
ATOM 1349 O O . GLY A 1 179 ? 0.316 -10.338 22.599 1.00 86.81 179 GLY A O 1
ATOM 1350 N N . GLY A 1 180 ? 0.846 -12.284 23.600 1.00 89.56 180 GLY A N 1
ATOM 1351 C CA . GLY A 1 180 ? -0.421 -12.966 23.312 1.00 89.56 180 GLY A CA 1
ATOM 1352 C C . GLY A 1 180 ? -0.525 -13.467 21.864 1.00 89.56 180 GLY A C 1
ATOM 1353 O O . GLY A 1 180 ? 0.317 -13.116 21.033 1.00 89.56 180 GLY A O 1
ATOM 1354 N N . PRO A 1 181 ? -1.513 -14.319 21.543 1.00 92.69 181 PRO A N 1
ATOM 1355 C CA . PRO A 1 181 ? -1.702 -14.840 20.192 1.00 92.69 181 PRO A CA 1
ATOM 1356 C C . PRO A 1 181 ? -2.120 -13.730 19.217 1.00 92.69 181 PRO A C 1
ATOM 1358 O O . PRO A 1 181 ? -2.818 -12.788 19.585 1.00 92.69 181 PRO A O 1
ATOM 1361 N N . TRP A 1 182 ? -1.702 -13.843 17.956 1.00 95.00 182 TRP A N 1
ATOM 1362 C CA . TRP A 1 182 ? -2.211 -12.974 16.895 1.00 95.00 182 TRP A CA 1
ATOM 1363 C C . TRP A 1 182 ? -3.640 -13.388 16.535 1.00 95.00 182 TRP A C 1
ATOM 1365 O O . TRP A 1 182 ? -3.888 -14.557 16.240 1.00 95.00 182 TRP A O 1
ATOM 1375 N N . ASN A 1 183 ? -4.575 -12.438 16.541 1.00 95.31 183 ASN A N 1
ATOM 1376 C CA . ASN A 1 183 ? -5.931 -12.681 16.064 1.00 95.31 183 ASN A CA 1
ATOM 1377 C C . ASN A 1 183 ? -5.979 -12.484 14.543 1.00 95.31 183 ASN A C 1
ATOM 1379 O O . ASN A 1 183 ? -6.090 -11.359 14.048 1.00 95.31 183 ASN A O 1
ATOM 1383 N N . SER A 1 184 ? -5.928 -13.588 13.801 1.00 96.56 184 SER A N 1
ATOM 1384 C CA . SER A 1 184 ? -5.940 -13.585 12.337 1.00 96.56 184 SER A CA 1
ATOM 1385 C C . SER A 1 184 ? -7.318 -13.324 11.721 1.00 96.56 184 SER A C 1
ATOM 1387 O O . SER A 1 184 ? -7.385 -13.091 10.519 1.00 96.56 184 SER A O 1
ATOM 1389 N N . THR A 1 185 ? -8.408 -13.307 12.500 1.00 96.62 185 THR A N 1
ATOM 1390 C CA . THR A 1 185 ? -9.789 -13.237 11.978 1.00 96.62 185 THR A CA 1
ATOM 1391 C C . THR A 1 185 ? -10.004 -12.048 11.040 1.00 96.62 185 THR A C 1
ATOM 1393 O O . THR A 1 185 ? -10.544 -12.211 9.951 1.00 96.62 185 THR A O 1
ATOM 1396 N N . ASN A 1 186 ? -9.528 -10.853 11.410 1.00 96.44 186 ASN A N 1
ATOM 1397 C CA . ASN A 1 186 ? -9.695 -9.667 10.566 1.00 96.44 186 ASN A CA 1
ATOM 1398 C C . ASN A 1 186 ? -8.896 -9.773 9.252 1.00 96.44 186 ASN A C 1
ATOM 1400 O O . ASN A 1 186 ? -9.420 -9.445 8.188 1.00 96.44 186 ASN A O 1
ATOM 1404 N N . ALA A 1 187 ? -7.663 -10.289 9.310 1.00 97.69 187 ALA A N 1
ATOM 1405 C CA . ALA A 1 187 ? -6.832 -10.521 8.128 1.00 97.69 187 ALA A CA 1
ATOM 1406 C C . ALA A 1 187 ? -7.417 -11.615 7.220 1.00 97.69 187 ALA A C 1
ATOM 1408 O O . ALA A 1 187 ? -7.465 -11.442 6.006 1.00 97.69 187 ALA A O 1
ATOM 1409 N N . ALA A 1 188 ? -7.922 -12.706 7.798 1.00 97.94 188 ALA A N 1
ATOM 1410 C CA . ALA A 1 188 ? -8.575 -13.784 7.064 1.00 97.94 188 ALA A CA 1
ATOM 1411 C C . ALA A 1 188 ? -9.819 -13.274 6.324 1.00 97.94 188 ALA A C 1
ATOM 1413 O O . ALA A 1 188 ? -9.939 -13.494 5.121 1.00 97.94 188 ALA A O 1
ATOM 1414 N N . SER A 1 189 ? -10.697 -12.519 6.995 1.00 97.69 189 SER A N 1
ATOM 1415 C CA . SER A 1 189 ? -11.866 -11.900 6.354 1.00 97.69 189 SER A CA 1
ATOM 1416 C C . SER A 1 189 ? -11.476 -10.965 5.207 1.00 97.69 189 SER A C 1
ATOM 1418 O O . SER A 1 189 ? -12.139 -10.954 4.172 1.00 97.69 189 SER A O 1
ATOM 1420 N N . PHE A 1 190 ? -10.384 -10.210 5.351 1.00 98.31 190 PHE A N 1
ATOM 1421 C CA . PHE A 1 190 ? -9.873 -9.335 4.295 1.00 98.31 190 PHE A CA 1
ATOM 1422 C C . PHE A 1 190 ? -9.338 -10.101 3.082 1.00 98.31 190 PHE A C 1
ATOM 1424 O O . PHE A 1 190 ? -9.662 -9.761 1.940 1.00 98.31 190 PHE A O 1
ATOM 1431 N N . ILE A 1 191 ? -8.562 -11.160 3.313 1.00 98.56 191 ILE A N 1
ATOM 1432 C CA . ILE A 1 191 ? -8.066 -12.035 2.246 1.00 98.56 191 ILE A CA 1
ATOM 1433 C C . ILE A 1 191 ? -9.248 -12.708 1.541 1.00 98.56 191 ILE A C 1
ATOM 1435 O O . ILE A 1 191 ? -9.314 -12.679 0.315 1.00 98.56 191 ILE A O 1
ATOM 1439 N N . HIS A 1 192 ? -10.224 -13.233 2.289 1.00 98.44 192 HIS A N 1
ATOM 1440 C CA . HIS A 1 192 ? -11.438 -13.819 1.719 1.00 98.44 192 HIS A CA 1
ATOM 1441 C C . HIS A 1 192 ? -12.221 -12.821 0.868 1.00 98.44 192 HIS A C 1
ATOM 1443 O O . HIS A 1 192 ? -12.590 -13.147 -0.256 1.00 98.44 192 HIS A O 1
ATOM 1449 N N . TYR A 1 193 ? -12.436 -11.597 1.358 1.00 98.50 193 TYR A N 1
ATOM 1450 C CA . TYR A 1 193 ? -13.076 -10.536 0.580 1.00 98.50 193 TYR A CA 1
ATOM 1451 C C . TYR A 1 193 ? -12.322 -10.271 -0.733 1.00 98.50 193 TYR A C 1
ATOM 1453 O O . TYR A 1 193 ? -12.923 -10.236 -1.805 1.00 98.50 193 TYR A O 1
ATOM 1461 N N . THR A 1 194 ? -10.995 -10.148 -0.653 1.00 98.56 194 THR A N 1
ATOM 1462 C CA . THR A 1 194 ? -10.110 -9.879 -1.797 1.00 98.56 194 THR A CA 1
ATOM 1463 C C . THR A 1 194 ? -10.181 -10.992 -2.845 1.00 98.56 194 THR A C 1
ATOM 1465 O O . THR A 1 194 ? -10.374 -10.716 -4.030 1.00 98.56 194 THR A O 1
ATOM 1468 N N . VAL A 1 195 ? -10.102 -12.253 -2.413 1.00 98.19 195 VAL A N 1
ATOM 1469 C CA . VAL A 1 195 ? -10.194 -13.427 -3.293 1.00 98.19 195 VAL A CA 1
ATOM 1470 C C . VAL A 1 195 ? -11.590 -13.548 -3.907 1.00 98.19 195 VAL A C 1
ATOM 1472 O O . VAL A 1 195 ? -11.705 -13.748 -5.113 1.00 98.19 195 VAL A O 1
ATOM 1475 N N . ASN A 1 196 ? -12.655 -13.351 -3.123 1.00 98.38 196 ASN A N 1
ATOM 1476 C CA . ASN A 1 196 ? -14.039 -13.432 -3.607 1.00 98.38 196 ASN A CA 1
ATOM 1477 C C . ASN A 1 196 ? -14.365 -12.362 -4.660 1.00 98.38 196 ASN A C 1
ATOM 1479 O O . ASN A 1 196 ? -15.210 -12.581 -5.525 1.00 98.38 196 ASN A O 1
ATOM 1483 N N . LYS A 1 197 ? -13.689 -11.210 -4.614 1.00 98.31 197 LYS A N 1
ATOM 1484 C CA . LYS A 1 197 ? -13.773 -10.161 -5.641 1.00 98.31 197 LYS A CA 1
ATOM 1485 C C . LYS A 1 197 ? -12.956 -10.463 -6.903 1.00 98.31 197 LYS A C 1
ATOM 1487 O O . LYS A 1 197 ? -13.062 -9.723 -7.880 1.00 98.31 197 LYS A O 1
ATOM 1492 N N . GLY A 1 198 ? -12.137 -11.515 -6.894 1.00 98.19 198 GLY A N 1
ATOM 1493 C CA . GLY A 1 198 ? -11.222 -11.852 -7.984 1.00 98.19 198 GLY A CA 1
ATOM 1494 C C . GLY A 1 198 ? -10.008 -10.923 -8.072 1.00 98.19 198 GLY A C 1
ATOM 1495 O O . GLY A 1 198 ? -9.413 -10.789 -9.142 1.00 98.19 198 GLY A O 1
ATOM 1496 N N . TYR A 1 199 ? -9.648 -10.244 -6.980 1.00 98.50 199 TYR A N 1
ATOM 1497 C CA . TYR A 1 199 ? -8.456 -9.401 -6.935 1.00 98.50 199 TYR A CA 1
ATOM 1498 C C . TYR A 1 199 ? -7.203 -10.258 -6.749 1.00 98.50 199 TYR A C 1
ATOM 1500 O O . TYR A 1 199 ? -7.174 -11.180 -5.936 1.00 98.50 199 TYR A O 1
ATOM 1508 N N . THR A 1 200 ? -6.158 -9.954 -7.520 1.00 96.38 200 THR A N 1
ATOM 1509 C CA . THR A 1 200 ? -4.887 -10.687 -7.487 1.00 96.38 200 THR A CA 1
ATOM 1510 C C . THR A 1 200 ? -3.883 -9.944 -6.621 1.00 96.38 200 THR A C 1
ATOM 1512 O O . THR A 1 200 ? -3.567 -8.789 -6.894 1.00 96.38 200 THR A O 1
ATOM 1515 N N . ILE A 1 201 ? -3.358 -10.630 -5.609 1.00 97.81 201 ILE A N 1
ATOM 1516 C CA . ILE A 1 201 ? -2.279 -10.148 -4.747 1.00 97.81 201 ILE A CA 1
ATOM 1517 C C . ILE A 1 201 ? -1.114 -11.122 -4.899 1.00 97.81 201 ILE A C 1
ATOM 1519 O O . ILE A 1 201 ? -1.288 -12.323 -4.712 1.00 97.81 201 ILE A O 1
ATOM 1523 N N . HIS A 1 202 ? 0.052 -10.604 -5.275 1.00 96.38 202 HIS A N 1
ATOM 1524 C CA . HIS A 1 202 ? 1.258 -11.389 -5.532 1.00 96.38 202 HIS A CA 1
ATOM 1525 C C . HIS A 1 202 ? 1.872 -11.934 -4.242 1.00 96.38 202 HIS A C 1
ATOM 1527 O O . HIS A 1 202 ? 2.350 -13.063 -4.208 1.00 96.38 202 HIS A O 1
ATOM 1533 N N . GLY A 1 203 ? 1.831 -11.143 -3.170 1.00 96.00 203 GLY A N 1
ATOM 1534 C CA . GLY A 1 203 ? 2.395 -11.534 -1.886 1.00 96.00 203 GLY A CA 1
ATOM 1535 C C . GLY A 1 203 ? 1.683 -10.883 -0.713 1.00 96.00 203 GLY A C 1
ATOM 1536 O O . GLY A 1 203 ? 1.265 -9.727 -0.780 1.00 96.00 203 GLY A O 1
ATOM 1537 N N . TRP A 1 204 ? 1.580 -11.639 0.375 1.00 97.56 204 TRP A N 1
ATOM 1538 C CA . TRP A 1 204 ? 1.100 -11.161 1.664 1.00 97.56 204 TRP A CA 1
ATOM 1539 C C . TRP A 1 204 ? 2.272 -11.127 2.642 1.00 97.56 204 TRP A C 1
ATOM 1541 O O . TRP A 1 204 ? 2.927 -12.144 2.862 1.00 97.56 204 TRP A O 1
ATOM 1551 N N . GLU A 1 205 ? 2.532 -9.969 3.237 1.00 96.81 205 GLU A N 1
ATOM 1552 C CA . GLU A 1 205 ? 3.511 -9.810 4.317 1.00 96.81 205 GLU A CA 1
ATOM 1553 C C . GLU A 1 205 ? 2.785 -9.762 5.666 1.00 96.81 205 GLU A C 1
ATOM 1555 O O . GLU A 1 205 ? 1.617 -9.380 5.730 1.00 96.81 205 GLU A O 1
ATOM 1560 N N . LEU A 1 206 ? 3.466 -10.096 6.765 1.00 93.38 206 LEU A N 1
ATOM 1561 C CA . LEU A 1 206 ? 2.907 -9.993 8.114 1.00 93.38 206 LEU A CA 1
ATOM 1562 C C . LEU A 1 206 ? 3.768 -9.078 8.986 1.00 93.38 206 LEU A C 1
ATOM 1564 O O . LEU A 1 206 ? 4.857 -9.453 9.415 1.00 93.38 206 LEU A O 1
ATOM 1568 N N . GLY A 1 207 ? 3.232 -7.894 9.280 1.00 82.81 207 GLY A N 1
ATOM 1569 C CA . GLY A 1 207 ? 3.862 -6.889 10.130 1.00 82.81 207 GLY A CA 1
ATOM 1570 C C . GLY A 1 207 ? 5.048 -6.158 9.508 1.00 82.81 207 GLY A C 1
ATOM 1571 O O . GLY A 1 207 ? 5.482 -6.447 8.393 1.00 82.81 207 GLY A O 1
ATOM 1572 N N . LYS A 1 208 ? 5.563 -5.166 10.242 1.00 77.75 208 LYS A N 1
ATOM 1573 C CA . LYS A 1 208 ? 6.801 -4.446 9.912 1.00 77.75 208 LYS A CA 1
ATOM 1574 C C . LYS A 1 208 ? 7.883 -4.678 10.975 1.00 77.75 208 LYS A C 1
ATOM 1576 O O . LYS A 1 208 ? 7.599 -4.788 12.165 1.00 77.75 208 LYS A O 1
ATOM 1581 N N . SER A 1 209 ? 9.151 -4.665 10.554 1.00 56.09 209 SER A N 1
ATOM 1582 C CA . SER A 1 209 ? 10.350 -5.020 11.341 1.00 56.09 209 SER A CA 1
ATOM 1583 C C . SER A 1 209 ? 10.656 -4.183 12.599 1.00 56.09 209 SER A 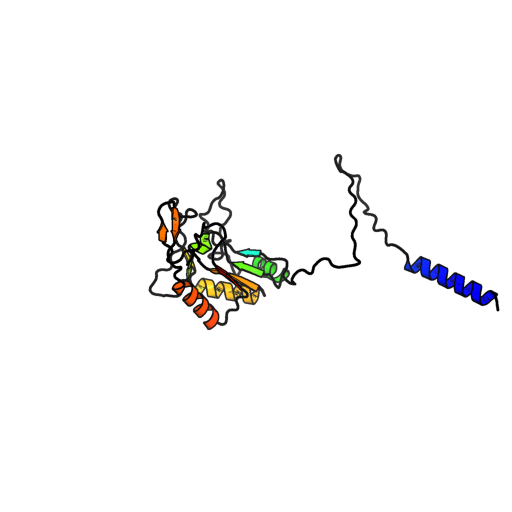C 1
ATOM 1585 O O . SER A 1 209 ? 11.702 -4.391 13.200 1.00 56.09 209 SER A O 1
ATOM 1587 N N . HIS A 1 210 ? 9.820 -3.221 13.004 1.00 52.16 210 HIS A N 1
ATOM 1588 C CA . HIS A 1 210 ? 10.114 -2.319 14.134 1.00 52.16 210 HIS A CA 1
ATOM 1589 C C . HIS A 1 210 ? 9.356 -2.634 15.429 1.00 52.16 210 HIS A C 1
ATOM 1591 O O . HIS A 1 210 ? 9.519 -1.917 16.415 1.00 52.16 210 HIS A O 1
ATOM 1597 N N . VAL A 1 211 ? 8.547 -3.695 15.461 1.00 52.78 211 VAL A N 1
ATOM 1598 C CA . VAL A 1 211 ? 7.928 -4.149 16.709 1.00 52.78 211 VAL A CA 1
ATOM 1599 C C . VAL A 1 211 ? 8.805 -5.250 17.308 1.00 52.78 211 VAL A C 1
ATOM 1601 O O . VAL A 1 211 ? 9.044 -6.249 16.628 1.00 52.78 211 VAL A O 1
ATOM 1604 N N . PRO A 1 212 ? 9.302 -5.112 18.554 1.00 48.44 212 PRO A N 1
ATOM 1605 C CA . PRO A 1 212 ? 10.010 -6.194 19.223 1.00 48.44 212 PRO A CA 1
ATOM 1606 C C . PRO A 1 212 ? 9.019 -7.329 19.507 1.00 48.44 212 PRO A C 1
ATOM 1608 O O . PRO A 1 212 ? 8.347 -7.358 20.539 1.00 48.44 212 PRO A O 1
ATOM 1611 N N . PHE A 1 213 ? 8.899 -8.257 18.560 1.00 50.59 213 PHE A N 1
ATOM 1612 C CA . PHE A 1 213 ? 8.158 -9.494 18.742 1.00 50.59 213 PHE A CA 1
ATOM 1613 C C . PHE A 1 213 ? 8.977 -10.416 19.644 1.00 50.59 213 PHE A C 1
ATOM 1615 O O . PHE A 1 213 ? 10.025 -10.923 19.244 1.00 50.59 213 PHE A O 1
ATOM 1622 N N . ARG A 1 214 ? 8.487 -10.687 20.857 1.00 46.78 214 ARG A N 1
ATOM 1623 C CA . ARG A 1 214 ? 8.877 -11.915 21.553 1.00 46.78 214 ARG A CA 1
ATOM 1624 C C . ARG A 1 214 ? 8.100 -13.049 20.896 1.00 46.78 214 ARG A C 1
ATOM 1626 O O . ARG A 1 214 ? 6.931 -13.266 21.211 1.00 46.78 214 ARG A O 1
ATOM 1633 N N . PHE A 1 215 ? 8.729 -13.741 19.950 1.00 41.53 215 PHE A N 1
ATOM 1634 C CA . PHE A 1 215 ? 8.251 -15.059 19.554 1.00 41.53 215 PHE A CA 1
ATOM 1635 C C . PHE A 1 215 ? 8.299 -15.934 20.806 1.00 41.53 215 PHE A C 1
ATOM 1637 O O . PHE A 1 215 ? 9.360 -16.113 21.403 1.00 41.53 215 PHE A O 1
ATOM 1644 N N . LEU A 1 216 ? 7.130 -16.380 21.262 1.00 35.38 216 LEU A N 1
ATOM 1645 C CA . LEU A 1 216 ? 7.037 -17.367 22.324 1.00 35.38 216 LEU A CA 1
ATOM 1646 C C . LEU A 1 216 ? 7.742 -18.621 21.808 1.00 35.38 216 LEU A C 1
ATOM 1648 O O . LEU A 1 216 ? 7.304 -19.218 20.827 1.00 35.38 216 LEU A O 1
ATOM 1652 N N . THR A 1 217 ? 8.851 -18.978 22.449 1.00 32.28 217 THR A N 1
ATOM 1653 C CA . THR A 1 217 ? 9.307 -20.362 22.497 1.00 32.28 217 THR A CA 1
ATOM 1654 C C . THR A 1 217 ? 8.123 -21.178 23.005 1.00 32.28 217 THR A C 1
ATOM 1656 O O . THR A 1 217 ? 7.670 -20.947 24.130 1.00 32.28 217 THR A O 1
ATOM 1659 N N . SER A 1 218 ? 7.570 -22.019 22.133 1.00 38.81 218 SER A N 1
ATOM 1660 C CA . SER A 1 218 ? 6.653 -23.097 22.508 1.00 38.81 218 SER A CA 1
ATOM 1661 C C . SER A 1 218 ? 7.323 -24.040 23.493 1.00 38.81 218 SER A C 1
ATOM 1663 O O . SER A 1 218 ? 8.510 -24.349 23.229 1.00 38.81 218 SER A O 1
#

Organism: Phoenix dactylifera (NCBI:txid42345)

pLDDT: mean 85.92, std 15.89, range [32.28, 98.62]

Sequence (218 aa):
MGGALLRLLGFCFWAFLWLSSFVAVDAVGASPPAGASKGTAVVDGTTAIAVTDDDFVCATLDWWPPEKCDYGTCSWGLASVLNLNLSNKILLNAVKEFSPLKLRIGGSLQDKVIYGVDPQQPCTPFIKKKSEMFGFSQGCLPMHRWDELNGFFKKAGAVIIFGLNALNGRVHLPGGSLGGPWNSTNAASFIHYTVNKGYTIHGWELGKSHVPFRFLTS